Protein AF-A0A6H0KP92-F1 (afdb_monomer)

Structure (mmCIF, N/CA/C/O backbone):
data_AF-A0A6H0KP92-F1
#
_entry.id   AF-A0A6H0KP92-F1
#
loop_
_atom_site.group_PDB
_atom_site.id
_atom_site.type_symbol
_atom_site.label_atom_id
_atom_site.label_alt_id
_atom_site.label_comp_id
_atom_site.label_asym_id
_atom_site.label_entity_id
_atom_site.label_seq_id
_atom_site.pdbx_PDB_ins_code
_atom_site.Cartn_x
_atom_site.Cartn_y
_atom_site.Cartn_z
_atom_site.occupancy
_atom_site.B_iso_or_equiv
_atom_site.auth_seq_id
_atom_site.auth_comp_id
_atom_site.auth_asym_id
_atom_site.auth_atom_id
_atom_site.pdbx_PDB_model_num
ATOM 1 N N . MET A 1 1 ? 26.818 -24.128 -31.503 1.00 56.47 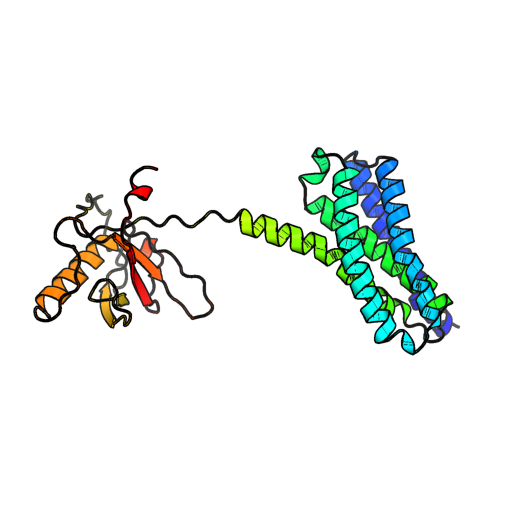1 MET A N 1
ATOM 2 C CA . MET A 1 1 ? 26.043 -23.035 -32.129 1.00 56.47 1 MET A CA 1
ATOM 3 C C . MET A 1 1 ? 24.783 -22.754 -31.320 1.00 56.47 1 MET A C 1
ATOM 5 O O . MET A 1 1 ? 24.569 -21.607 -30.950 1.00 56.47 1 MET A O 1
ATOM 9 N N . ASP A 1 2 ? 24.053 -23.797 -30.921 1.00 64.12 2 ASP A N 1
ATOM 10 C CA . ASP A 1 2 ? 22.816 -23.692 -30.130 1.00 64.12 2 ASP A CA 1
ATOM 11 C C . ASP A 1 2 ? 22.979 -22.969 -28.785 1.00 64.12 2 ASP A C 1
ATOM 13 O O . ASP A 1 2 ? 22.159 -22.128 -28.450 1.00 64.12 2 ASP A O 1
ATOM 17 N N . THR A 1 3 ? 24.069 -23.181 -28.038 1.00 68.94 3 THR A N 1
ATOM 18 C CA . THR A 1 3 ? 24.283 -22.515 -26.733 1.00 68.94 3 THR A CA 1
ATOM 19 C C . THR A 1 3 ? 24.462 -20.996 -26.849 1.00 68.94 3 THR A C 1
ATOM 21 O O . THR A 1 3 ? 23.967 -20.245 -26.012 1.00 68.94 3 THR A O 1
ATOM 24 N N . TYR A 1 4 ? 25.133 -20.532 -27.908 1.00 69.88 4 TYR A N 1
ATOM 25 C CA . TYR A 1 4 ? 25.322 -19.102 -28.180 1.00 69.88 4 TYR A CA 1
ATOM 26 C C . TYR A 1 4 ? 24.035 -18.458 -28.693 1.00 69.88 4 TYR A C 1
ATOM 28 O O . TYR A 1 4 ? 23.673 -17.368 -28.254 1.00 69.88 4 TYR A O 1
ATOM 36 N N . LEU A 1 5 ? 23.318 -19.157 -29.579 1.00 71.44 5 LEU A N 1
ATOM 37 C CA . LEU A 1 5 ? 22.022 -18.714 -30.083 1.00 71.44 5 LEU A CA 1
ATOM 38 C C . LEU A 1 5 ? 21.003 -18.609 -28.937 1.00 71.44 5 LEU A C 1
ATOM 40 O O . LEU A 1 5 ? 20.332 -17.590 -28.803 1.00 71.44 5 LEU A O 1
ATOM 44 N N . ASN A 1 6 ? 20.968 -19.606 -28.048 1.00 73.19 6 ASN A N 1
ATOM 45 C CA . ASN A 1 6 ? 20.122 -1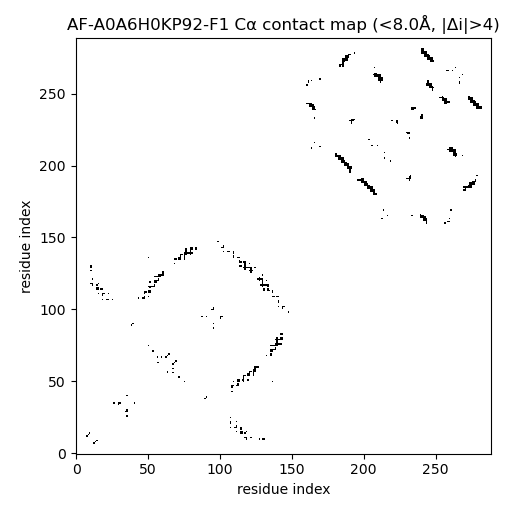9.621 -26.856 1.00 73.19 6 ASN A CA 1
ATOM 46 C C . ASN A 1 6 ? 20.462 -18.474 -25.895 1.00 73.19 6 ASN A C 1
ATOM 48 O O . ASN A 1 6 ? 19.552 -17.846 -25.363 1.00 73.19 6 ASN A O 1
ATOM 52 N N . GLY A 1 7 ? 21.747 -18.151 -25.709 1.00 71.56 7 GLY A N 1
ATOM 53 C CA . GLY A 1 7 ? 22.174 -17.007 -24.895 1.00 71.56 7 GLY A CA 1
ATOM 54 C C . GLY A 1 7 ? 21.730 -15.659 -25.472 1.00 71.56 7 GLY A C 1
ATOM 55 O O . GLY A 1 7 ? 21.260 -14.796 -24.733 1.00 71.56 7 GLY A O 1
ATOM 56 N N . ILE A 1 8 ? 21.812 -15.486 -26.795 1.00 74.31 8 ILE A N 1
ATOM 57 C CA . ILE A 1 8 ? 21.339 -14.271 -27.475 1.00 74.31 8 ILE A CA 1
ATOM 58 C C . ILE A 1 8 ? 19.812 -14.163 -27.388 1.00 74.31 8 ILE A C 1
ATOM 60 O O . ILE A 1 8 ? 19.285 -13.107 -27.034 1.00 74.31 8 ILE A O 1
ATOM 64 N N . ILE A 1 9 ? 19.096 -15.257 -27.658 1.00 74.25 9 ILE A N 1
ATOM 65 C CA . ILE A 1 9 ? 17.632 -15.301 -27.588 1.00 74.25 9 ILE A CA 1
ATOM 66 C C . ILE A 1 9 ? 17.154 -14.977 -26.168 1.00 74.25 9 ILE A C 1
ATOM 68 O O . ILE A 1 9 ? 16.279 -14.124 -25.999 1.00 74.25 9 ILE A O 1
ATOM 72 N N . ALA A 1 10 ? 17.759 -15.592 -25.149 1.00 69.38 10 ALA A N 1
ATOM 73 C CA . ALA A 1 10 ? 17.393 -15.378 -23.753 1.00 69.38 10 ALA A CA 1
ATOM 74 C C . ALA A 1 10 ? 17.676 -13.943 -23.279 1.00 69.38 10 ALA A C 1
ATOM 76 O O . ALA A 1 10 ? 16.817 -13.328 -22.649 1.00 69.38 10 ALA A O 1
ATOM 77 N N . ASN A 1 11 ? 18.846 -13.384 -23.610 1.00 68.56 11 ASN A N 1
ATOM 78 C CA . ASN A 1 11 ? 19.281 -12.095 -23.062 1.00 68.56 11 ASN A CA 1
ATOM 79 C C . ASN A 1 11 ? 18.769 -10.871 -23.829 1.00 68.56 11 ASN A C 1
ATOM 81 O O . ASN A 1 11 ? 18.717 -9.781 -23.253 1.00 68.56 11 ASN A O 1
ATOM 85 N N . TYR A 1 12 ? 18.416 -11.022 -25.109 1.00 77.50 12 TYR A N 1
ATOM 86 C CA . TYR A 1 12 ? 18.080 -9.886 -25.973 1.00 77.50 12 TYR A CA 1
ATOM 87 C C . TYR A 1 12 ? 16.705 -9.968 -26.627 1.00 77.50 12 TYR A C 1
ATOM 89 O O . TYR A 1 12 ? 16.144 -8.924 -26.941 1.00 77.50 12 TYR A O 1
ATOM 97 N N . LEU A 1 13 ? 16.148 -11.164 -26.843 1.00 75.75 13 LEU A N 1
ATOM 98 C CA . LEU A 1 13 ? 14.975 -11.331 -27.710 1.00 75.75 13 LEU A CA 1
ATOM 99 C C . LEU A 1 13 ? 13.705 -11.704 -26.940 1.00 75.75 13 LEU A C 1
ATOM 101 O O . LEU A 1 13 ? 12.621 -11.235 -27.282 1.00 75.75 13 LEU A O 1
ATOM 105 N N . LEU A 1 14 ? 13.839 -12.479 -25.861 1.00 76.69 14 LEU A N 1
ATOM 106 C CA . LEU A 1 14 ? 12.712 -12.964 -25.065 1.00 76.69 14 LEU A CA 1
ATOM 107 C C . LEU A 1 14 ? 11.893 -11.822 -24.440 1.00 76.69 14 LEU A C 1
ATOM 109 O O . LEU A 1 14 ? 10.676 -11.767 -24.602 1.00 76.69 14 LEU A O 1
ATOM 113 N N . MET A 1 15 ? 12.552 -10.889 -23.749 1.00 73.06 15 MET A N 1
ATOM 114 C CA . MET A 1 15 ? 11.861 -9.816 -23.020 1.00 73.06 15 MET A CA 1
ATOM 115 C C . MET A 1 15 ? 11.180 -8.795 -23.950 1.00 73.06 15 MET A C 1
ATOM 117 O O . MET A 1 15 ? 10.011 -8.486 -23.712 1.00 73.06 15 MET A O 1
ATOM 121 N N . PRO A 1 16 ? 11.815 -8.300 -25.035 1.00 75.25 16 PRO A N 1
ATOM 122 C CA . PRO A 1 16 ? 11.128 -7.446 -26.006 1.00 75.25 16 PRO A CA 1
ATOM 123 C C . PRO A 1 16 ? 9.958 -8.142 -26.697 1.00 75.25 16 PRO A C 1
ATOM 125 O O . PRO A 1 16 ? 8.926 -7.513 -26.912 1.00 75.25 16 PRO A O 1
ATOM 128 N N . LEU A 1 17 ? 10.076 -9.440 -27.000 1.00 77.69 17 LEU A N 1
ATOM 129 C CA . LEU A 1 17 ? 8.973 -10.213 -27.569 1.00 77.69 17 LEU A CA 1
ATOM 130 C C . LEU A 1 17 ? 7.778 -10.254 -26.606 1.00 77.69 17 LEU A C 1
ATOM 132 O O . LEU A 1 17 ? 6.656 -9.961 -27.012 1.00 77.69 17 LEU A O 1
ATOM 136 N N . ILE A 1 18 ? 8.020 -10.541 -25.321 1.00 76.44 18 ILE A N 1
ATOM 137 C CA . ILE A 1 18 ? 6.983 -10.513 -24.279 1.00 76.44 18 ILE A CA 1
ATOM 138 C C . ILE A 1 18 ? 6.357 -9.117 -24.176 1.00 76.44 18 ILE A C 1
ATOM 140 O O . ILE A 1 18 ? 5.134 -9.003 -24.122 1.00 76.44 18 ILE A O 1
ATOM 144 N N . ALA A 1 19 ? 7.160 -8.051 -24.200 1.00 74.75 19 ALA A N 1
ATOM 145 C CA . ALA A 1 19 ? 6.658 -6.680 -24.154 1.00 74.75 19 ALA A CA 1
ATOM 146 C C . ALA A 1 19 ? 5.780 -6.327 -25.364 1.00 74.75 19 ALA A C 1
ATOM 148 O O . ALA A 1 19 ? 4.738 -5.696 -25.193 1.00 74.75 19 ALA A O 1
ATOM 149 N N . VAL A 1 20 ? 6.149 -6.765 -26.573 1.00 77.56 20 VAL A N 1
ATOM 150 C CA . VAL A 1 20 ? 5.338 -6.572 -27.787 1.00 77.56 20 VAL A CA 1
ATOM 151 C C . VAL A 1 20 ? 4.023 -7.346 -27.696 1.00 77.56 20 VAL A C 1
ATOM 153 O O . VAL A 1 20 ? 2.972 -6.791 -28.012 1.00 77.56 20 VAL A O 1
ATOM 156 N N . VAL A 1 21 ? 4.049 -8.593 -27.214 1.00 77.62 21 VAL A N 1
ATOM 157 C CA . VAL A 1 21 ? 2.835 -9.403 -27.014 1.00 77.62 21 VAL A CA 1
ATOM 158 C C . VAL A 1 21 ? 1.917 -8.762 -25.969 1.00 77.62 21 VAL A C 1
ATOM 160 O O . VAL A 1 21 ? 0.731 -8.569 -26.231 1.00 77.62 21 VAL A O 1
ATOM 163 N N . MET A 1 22 ? 2.459 -8.357 -24.819 1.00 72.06 22 MET A N 1
ATOM 164 C CA . MET A 1 22 ? 1.710 -7.680 -23.754 1.00 72.06 22 MET A CA 1
ATOM 165 C C . MET A 1 22 ? 1.146 -6.331 -24.213 1.00 72.06 22 MET A C 1
ATOM 167 O O . MET A 1 22 ? -0.016 -6.025 -23.943 1.00 72.06 22 MET A O 1
ATOM 171 N N . GLY A 1 23 ? 1.930 -5.550 -24.959 1.00 70.81 23 GLY A N 1
ATOM 172 C CA . GLY A 1 23 ? 1.482 -4.306 -25.582 1.00 70.81 23 GLY A CA 1
ATOM 173 C C . GLY A 1 23 ? 0.362 -4.542 -26.596 1.00 70.81 23 GLY A C 1
ATOM 174 O O . GLY A 1 23 ? -0.639 -3.829 -26.582 1.00 70.81 23 GLY A O 1
ATOM 175 N N . GLY A 1 24 ? 0.471 -5.588 -27.419 1.00 72.19 24 GLY A N 1
ATOM 176 C CA . GLY A 1 24 ? -0.574 -6.006 -28.353 1.00 72.19 24 GLY A CA 1
ATOM 177 C C . GLY A 1 24 ? -1.883 -6.367 -27.647 1.00 72.19 24 GLY A C 1
ATOM 178 O O . GLY A 1 24 ? -2.942 -5.871 -28.030 1.00 72.19 24 GLY A O 1
ATOM 179 N N . ILE A 1 25 ? -1.817 -7.155 -26.569 1.00 72.56 25 ILE A N 1
ATOM 180 C CA . ILE A 1 25 ? -2.984 -7.503 -25.741 1.00 72.56 25 ILE A CA 1
ATOM 181 C C . ILE A 1 25 ? -3.606 -6.240 -25.129 1.00 72.56 25 ILE A C 1
ATOM 183 O O . ILE A 1 25 ? -4.821 -6.051 -25.208 1.00 72.56 25 ILE A O 1
ATOM 187 N N . ALA A 1 26 ? -2.789 -5.337 -24.581 1.00 67.75 26 ALA A N 1
ATOM 188 C CA . ALA A 1 26 ? -3.261 -4.078 -24.008 1.00 67.75 26 ALA A CA 1
ATOM 189 C C . ALA A 1 26 ? -3.956 -3.184 -25.052 1.00 67.75 26 ALA A C 1
ATOM 191 O O . ALA A 1 26 ? -5.004 -2.604 -24.763 1.00 67.75 26 ALA A O 1
ATOM 192 N N . ILE A 1 27 ? -3.434 -3.122 -26.283 1.00 69.06 27 ILE A N 1
ATOM 193 C CA . ILE A 1 27 ? -4.054 -2.400 -27.404 1.00 69.06 27 ILE A CA 1
ATOM 194 C C . ILE A 1 27 ? -5.394 -3.039 -27.787 1.00 69.06 27 ILE A C 1
ATOM 196 O O . ILE A 1 27 ? -6.370 -2.320 -27.988 1.00 69.06 27 ILE A O 1
ATOM 200 N N . VAL A 1 28 ? -5.487 -4.370 -27.858 1.00 71.81 28 VAL A N 1
ATOM 201 C CA . VAL A 1 28 ? -6.751 -5.063 -28.167 1.00 71.81 28 VAL A CA 1
ATOM 202 C C . VAL A 1 28 ? -7.815 -4.767 -27.106 1.00 71.81 28 VAL A C 1
ATOM 204 O O . VAL A 1 28 ? -8.945 -4.415 -27.451 1.00 71.81 28 VAL A O 1
ATOM 207 N N . VAL A 1 29 ? -7.450 -4.836 -25.823 1.00 66.56 29 VAL A N 1
ATOM 208 C C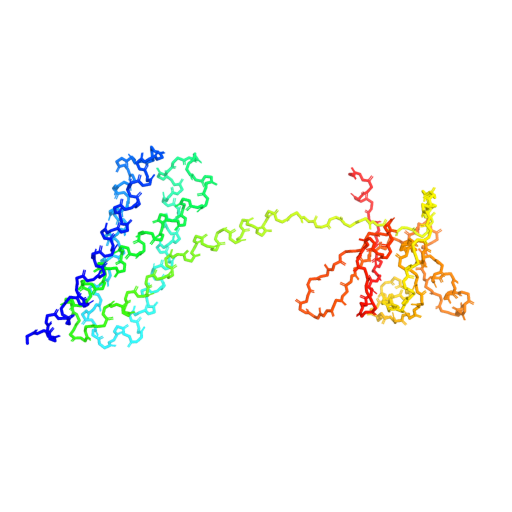A . VAL A 1 29 ? -8.346 -4.515 -24.700 1.00 66.56 29 VAL A CA 1
ATOM 209 C C . VAL A 1 29 ? -8.773 -3.044 -24.738 1.00 66.56 29 VAL A C 1
ATOM 211 O O . VAL A 1 29 ? -9.958 -2.738 -24.607 1.00 66.56 29 VAL A O 1
ATOM 214 N N . ALA A 1 30 ? -7.839 -2.127 -24.989 1.00 65.31 30 ALA A N 1
ATOM 215 C CA . ALA A 1 30 ? -8.136 -0.701 -25.073 1.00 65.31 30 ALA A CA 1
ATOM 216 C C . ALA A 1 30 ? -9.000 -0.344 -26.297 1.00 65.31 30 ALA A C 1
ATOM 218 O O . ALA A 1 30 ? -9.864 0.528 -26.200 1.00 65.31 30 ALA A O 1
ATOM 219 N N . LYS A 1 31 ? -8.823 -1.042 -27.430 1.00 66.62 31 LYS A N 1
ATOM 220 C CA . LYS A 1 31 ? -9.641 -0.874 -28.644 1.00 66.62 31 LYS A CA 1
ATOM 221 C C . LYS A 1 31 ? -11.068 -1.354 -28.422 1.00 66.62 31 LYS A C 1
ATOM 223 O O . LYS A 1 31 ? -12.003 -0.655 -28.799 1.00 66.62 31 LYS A O 1
ATOM 228 N N . LYS A 1 32 ? -11.230 -2.515 -27.778 1.00 65.19 32 LYS A N 1
ATOM 229 C CA . LYS A 1 32 ? -12.541 -3.084 -27.433 1.00 65.19 32 LYS A CA 1
ATOM 230 C C . LYS A 1 32 ? -13.362 -2.138 -26.553 1.00 65.19 32 LYS A C 1
ATOM 232 O O . LYS A 1 32 ? -14.574 -2.071 -26.705 1.00 65.19 32 LYS A O 1
ATOM 237 N N . ASN A 1 33 ? -12.692 -1.380 -25.690 1.00 63.50 33 ASN A N 1
ATOM 238 C CA . ASN A 1 33 ? -13.336 -0.451 -24.769 1.00 63.50 33 ASN A CA 1
ATOM 239 C C . ASN A 1 33 ? -13.367 1.009 -25.275 1.00 63.50 33 ASN A C 1
ATOM 241 O O . ASN A 1 33 ? -13.666 1.911 -24.502 1.00 63.50 33 ASN A O 1
ATOM 245 N N . HIS A 1 34 ? -13.044 1.261 -26.552 1.00 61.88 34 HIS A N 1
ATOM 246 C CA . HIS A 1 34 ? -13.039 2.598 -27.171 1.00 61.88 34 HIS A CA 1
ATOM 247 C C . HIS A 1 34 ? -12.101 3.638 -26.506 1.00 61.88 34 HIS A C 1
ATOM 249 O O . HIS A 1 34 ? -12.225 4.836 -26.751 1.00 61.88 34 HIS A O 1
ATOM 255 N N . PHE A 1 35 ? -11.123 3.188 -25.708 1.00 60.47 35 PHE A N 1
ATOM 256 C CA . PHE A 1 35 ? -10.214 4.038 -24.921 1.00 60.47 35 PHE A CA 1
ATOM 257 C C . PHE A 1 35 ? -8.938 4.471 -25.673 1.00 60.47 35 PHE A C 1
ATOM 259 O O . PHE A 1 35 ? -8.118 5.217 -25.138 1.00 60.47 35 PHE A O 1
ATOM 266 N N . LEU A 1 36 ? -8.730 4.014 -26.914 1.00 64.88 36 LEU A N 1
ATOM 267 C CA . LEU A 1 36 ? -7.532 4.329 -27.704 1.00 64.88 36 LEU A CA 1
ATOM 268 C C . LEU A 1 36 ? -7.613 5.706 -28.372 1.00 64.88 36 LEU A C 1
ATOM 270 O O . LEU A 1 36 ? -7.933 5.838 -29.552 1.00 64.88 36 LEU A O 1
ATOM 274 N N . THR A 1 37 ? -7.229 6.734 -27.624 1.00 73.62 37 THR A N 1
ATOM 275 C CA . THR A 1 37 ? -7.016 8.085 -28.159 1.00 73.62 37 THR A CA 1
ATOM 276 C C . THR A 1 37 ? -5.550 8.278 -28.557 1.00 73.62 37 THR A C 1
ATOM 278 O O . THR A 1 37 ? -4.646 7.765 -27.897 1.00 73.62 37 THR A O 1
ATOM 281 N N . LYS A 1 38 ? -5.273 9.089 -29.593 1.00 79.88 38 LYS A N 1
ATOM 282 C CA . LYS A 1 38 ? -3.896 9.461 -30.004 1.00 79.88 38 LYS A CA 1
ATOM 283 C C . LYS A 1 38 ? -3.039 9.951 -28.826 1.00 79.88 38 LYS A C 1
ATOM 285 O O . LYS A 1 38 ? -1.865 9.608 -28.733 1.00 79.88 38 LYS A O 1
ATOM 290 N N . LYS A 1 39 ? -3.654 10.696 -27.898 1.00 82.19 39 LYS A N 1
ATOM 291 C CA . LYS A 1 39 ? -3.038 11.175 -26.650 1.00 82.19 39 LYS A CA 1
ATOM 292 C C . LYS A 1 39 ? -2.508 10.032 -25.777 1.00 82.19 39 LYS A C 1
ATOM 294 O O . LYS A 1 39 ? -1.405 10.138 -25.263 1.00 82.19 39 LYS A O 1
ATOM 299 N N . MET A 1 40 ? -3.257 8.936 -25.653 1.00 81.12 40 MET A N 1
ATOM 300 C CA . MET A 1 40 ? -2.885 7.785 -24.826 1.00 81.12 40 MET A CA 1
ATOM 301 C C . MET A 1 40 ? -1.704 7.016 -25.416 1.00 81.12 40 MET A C 1
ATOM 303 O O . MET A 1 40 ? -0.806 6.622 -24.681 1.00 81.12 40 MET A O 1
ATOM 307 N N . ILE A 1 41 ? -1.682 6.839 -26.741 1.00 82.38 41 ILE A N 1
ATOM 308 C CA . ILE A 1 41 ? -0.557 6.200 -27.439 1.00 82.38 41 ILE A CA 1
ATOM 309 C C . ILE A 1 41 ? 0.706 7.051 -27.281 1.00 82.38 41 ILE A C 1
ATOM 311 O O . ILE A 1 41 ? 1.759 6.524 -26.930 1.00 82.38 41 ILE A O 1
ATOM 315 N N . LEU A 1 42 ? 0.595 8.367 -27.497 1.00 86.75 42 LEU A N 1
ATOM 316 C CA . LEU A 1 42 ? 1.719 9.289 -27.337 1.00 86.75 42 LEU A CA 1
ATOM 317 C C . LEU A 1 42 ? 2.236 9.292 -25.893 1.00 86.75 42 LEU A C 1
ATOM 319 O O . LEU A 1 42 ? 3.439 9.180 -25.685 1.00 86.75 42 LEU A O 1
ATOM 323 N N . TYR A 1 43 ? 1.330 9.347 -24.913 1.00 90.31 43 TYR A N 1
ATOM 324 C CA . TYR A 1 43 ? 1.659 9.261 -23.493 1.00 90.31 43 TYR A CA 1
ATOM 325 C C . TYR A 1 43 ? 2.370 7.946 -23.155 1.00 90.31 43 TYR A C 1
ATOM 327 O O . TYR A 1 43 ? 3.432 7.966 -22.531 1.00 90.31 43 TYR A O 1
ATOM 335 N N . PHE A 1 44 ? 1.845 6.813 -23.637 1.00 89.12 44 PHE A N 1
ATOM 336 C CA . PHE A 1 44 ? 2.448 5.499 -23.430 1.00 89.12 44 PHE A CA 1
ATOM 337 C C . PHE A 1 44 ? 3.878 5.433 -23.974 1.00 89.12 44 PHE A C 1
ATOM 339 O O . PHE A 1 44 ? 4.799 5.017 -23.271 1.00 89.12 44 PHE A O 1
ATOM 346 N N . LEU A 1 45 ? 4.065 5.883 -25.218 1.00 88.00 45 LEU A N 1
ATOM 347 C CA . LEU A 1 45 ? 5.362 5.880 -25.880 1.00 88.00 45 LEU A CA 1
ATOM 348 C C . LEU A 1 45 ? 6.349 6.810 -25.165 1.00 88.00 45 LEU A C 1
ATOM 350 O O . LEU A 1 45 ? 7.474 6.399 -24.891 1.00 88.00 45 LEU A O 1
ATOM 354 N N . SER A 1 46 ? 5.922 8.025 -24.801 1.00 91.12 46 SER A N 1
ATOM 355 C CA . SER A 1 46 ? 6.763 8.961 -24.046 1.00 91.12 46 SER A CA 1
ATOM 356 C C . SER A 1 46 ? 7.160 8.409 -22.677 1.00 91.12 46 SER A C 1
ATOM 358 O O . SER A 1 46 ? 8.318 8.535 -22.287 1.00 91.12 46 SER A O 1
ATOM 360 N N . GLY A 1 47 ? 6.238 7.730 -21.985 1.00 92.25 47 GLY A N 1
ATOM 361 C CA . GLY A 1 47 ? 6.511 7.077 -20.709 1.00 92.25 47 GLY A CA 1
ATOM 362 C C . GLY A 1 47 ? 7.550 5.969 -20.858 1.00 92.25 47 GLY A C 1
ATOM 363 O O . GLY A 1 47 ? 8.537 5.956 -20.129 1.00 92.25 47 GLY A O 1
ATOM 364 N N . CYS A 1 48 ? 7.404 5.102 -21.866 1.00 91.62 48 CYS A N 1
ATOM 365 C CA . CYS A 1 48 ? 8.395 4.063 -22.156 1.00 91.62 48 CYS A CA 1
ATOM 366 C C . CYS A 1 48 ? 9.778 4.653 -22.460 1.00 91.62 48 CYS A C 1
ATOM 368 O O . CYS A 1 48 ? 10.774 4.145 -21.957 1.00 91.62 48 CYS A O 1
ATOM 370 N N . VAL A 1 49 ? 9.855 5.743 -23.232 1.00 93.12 49 VAL A N 1
ATOM 371 C CA . VAL A 1 49 ? 11.131 6.424 -23.506 1.00 93.12 49 VAL A CA 1
ATOM 372 C C . VAL A 1 49 ? 11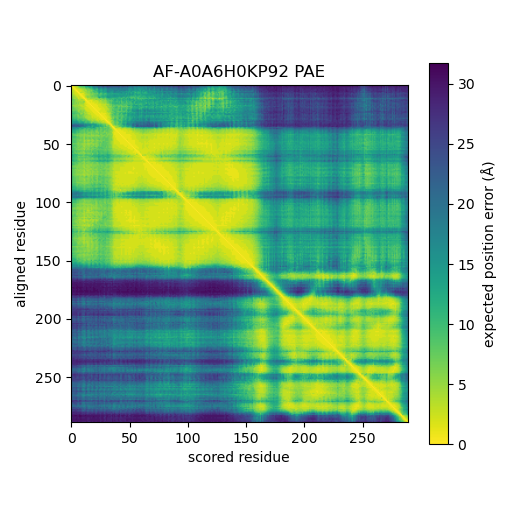.768 6.918 -22.206 1.00 93.12 49 VAL A C 1
ATOM 374 O O . VAL A 1 49 ? 12.926 6.600 -21.949 1.00 93.12 49 VAL A O 1
ATOM 377 N N . ILE A 1 50 ? 11.016 7.618 -21.350 1.00 95.44 50 ILE A N 1
ATOM 378 C CA . ILE A 1 50 ? 11.512 8.104 -20.050 1.00 95.44 50 ILE A CA 1
ATOM 379 C C . ILE A 1 50 ? 11.995 6.944 -19.172 1.00 95.44 50 ILE A C 1
ATOM 381 O O . ILE A 1 50 ? 13.027 7.068 -18.515 1.00 95.44 50 ILE A O 1
ATOM 385 N N . LEU A 1 51 ? 11.285 5.812 -19.179 1.00 95.62 51 LEU A N 1
ATOM 386 C CA . LEU A 1 51 ? 11.671 4.638 -18.401 1.00 95.62 51 LEU A CA 1
ATOM 387 C C . LEU A 1 51 ? 12.950 3.971 -18.916 1.00 95.62 51 LEU A C 1
ATOM 389 O O . LEU A 1 51 ? 13.719 3.443 -18.115 1.00 95.62 51 LEU A O 1
ATOM 393 N N . VAL A 1 52 ? 13.189 3.997 -20.227 1.00 95.50 52 VAL A N 1
ATOM 394 C CA . VAL A 1 52 ? 14.335 3.332 -20.860 1.00 95.50 52 VAL A CA 1
ATOM 395 C C . VAL A 1 52 ? 15.588 4.199 -20.835 1.00 95.50 52 VAL A C 1
ATOM 397 O O . VAL A 1 52 ? 16.664 3.655 -20.635 1.00 95.50 52 VAL A O 1
ATOM 400 N N . LEU A 1 53 ? 15.482 5.525 -20.981 1.00 94.94 53 LEU A N 1
ATOM 401 C CA . LEU A 1 53 ? 16.636 6.439 -21.059 1.00 94.94 53 LEU A CA 1
ATOM 402 C C . LEU A 1 53 ? 17.729 6.200 -19.992 1.00 94.94 53 LEU A C 1
ATOM 404 O O . LEU A 1 53 ? 18.911 6.198 -20.350 1.00 94.94 53 LEU A O 1
ATOM 408 N N . PRO A 1 54 ? 17.400 5.945 -18.709 1.00 95.19 54 PRO A N 1
ATOM 409 C CA . PRO A 1 54 ? 18.409 5.696 -17.687 1.00 95.19 54 PRO A CA 1
ATOM 410 C C . PRO A 1 54 ? 19.196 4.387 -17.863 1.00 95.19 54 PRO A C 1
ATOM 412 O O . PRO A 1 54 ? 20.180 4.187 -17.153 1.00 95.19 54 PRO A O 1
ATOM 415 N N . SER A 1 55 ? 18.845 3.509 -18.812 1.00 94.00 55 SER A N 1
ATOM 416 C CA . SER A 1 55 ? 19.583 2.269 -19.108 1.00 94.00 55 SER A CA 1
ATOM 417 C C . SER A 1 55 ? 21.024 2.515 -19.558 1.00 94.00 55 SER A C 1
ATOM 419 O O . SER A 1 55 ? 21.868 1.631 -19.419 1.00 94.00 55 SER A O 1
ATOM 421 N N . ILE A 1 56 ? 21.337 3.722 -20.045 1.00 93.75 56 ILE A N 1
ATOM 422 C CA . ILE A 1 56 ? 22.709 4.137 -20.374 1.00 93.75 56 ILE A CA 1
ATOM 423 C C . ILE A 1 56 ? 23.643 4.099 -19.153 1.00 93.75 56 ILE A C 1
ATOM 425 O O . ILE A 1 56 ? 24.857 3.976 -19.296 1.00 93.75 56 ILE A O 1
ATOM 429 N N . SER A 1 57 ? 23.088 4.105 -17.936 1.00 91.75 57 SER A N 1
ATOM 430 C CA . SER A 1 57 ? 23.830 3.850 -16.695 1.00 91.75 57 SER A CA 1
ATOM 431 C C . SER A 1 57 ? 24.520 2.476 -16.657 1.00 91.75 57 SER A C 1
ATOM 433 O O . SER A 1 57 ? 25.404 2.262 -15.828 1.00 91.75 57 SER A O 1
ATOM 435 N N . GLY A 1 58 ? 24.215 1.567 -17.591 1.00 88.75 58 GLY A N 1
ATOM 436 C CA . GLY A 1 58 ? 24.996 0.349 -17.818 1.00 88.75 58 GLY A CA 1
ATOM 437 C C . GLY A 1 58 ? 26.478 0.599 -18.117 1.00 88.75 58 GLY A C 1
ATOM 438 O O . GLY A 1 58 ? 27.300 -0.277 -17.851 1.00 88.75 58 GLY A O 1
ATOM 439 N N . LEU A 1 59 ? 26.845 1.808 -18.559 1.00 91.31 59 LEU A N 1
ATOM 440 C CA . LEU A 1 59 ? 28.240 2.236 -18.721 1.00 91.31 59 LEU A CA 1
ATOM 441 C C . LEU A 1 59 ? 29.039 2.234 -17.406 1.00 91.31 59 LEU A C 1
ATOM 443 O O . LEU A 1 59 ? 30.263 2.136 -17.441 1.00 91.31 59 LEU A O 1
ATOM 447 N N . PHE A 1 60 ? 28.377 2.299 -16.246 1.00 88.06 60 PHE A N 1
ATOM 448 C CA . PHE A 1 60 ? 29.044 2.246 -14.940 1.00 88.06 60 PHE A CA 1
ATOM 449 C C . PHE A 1 60 ? 29.510 0.836 -14.540 1.00 88.06 60 PHE A C 1
ATOM 451 O O . PHE A 1 60 ? 30.199 0.701 -13.529 1.00 88.06 60 PHE A O 1
ATOM 458 N N . VAL A 1 61 ? 29.167 -0.200 -15.320 1.00 87.31 61 VAL A N 1
ATOM 459 C CA . VAL A 1 61 ? 29.568 -1.612 -15.166 1.00 87.31 61 VAL A CA 1
ATOM 460 C C . VAL A 1 61 ? 29.416 -2.133 -13.729 1.00 87.31 61 VAL A C 1
ATOM 462 O O . VAL A 1 61 ? 28.335 -2.608 -13.376 1.00 87.31 61 VAL A O 1
ATOM 465 N N . TYR A 1 62 ? 30.472 -2.038 -12.910 1.00 88.06 62 TYR A N 1
ATOM 466 C CA . TYR A 1 62 ? 30.508 -2.485 -11.515 1.00 88.06 62 TYR A CA 1
ATOM 467 C C . TYR A 1 62 ? 29.826 -1.501 -10.559 1.00 88.06 62 TYR A C 1
ATOM 469 O O . TYR A 1 62 ? 29.105 -1.923 -9.668 1.00 88.06 62 TYR A O 1
ATOM 477 N N . ASN A 1 63 ? 29.976 -0.190 -10.771 1.00 89.75 63 ASN A N 1
ATOM 478 C CA . ASN A 1 63 ? 29.397 0.830 -9.885 1.00 89.75 63 ASN A CA 1
ATOM 479 C C . ASN A 1 63 ? 27.876 0.959 -10.037 1.00 89.75 63 ASN A C 1
ATOM 481 O O . ASN A 1 63 ? 27.217 1.588 -9.206 1.00 89.75 63 ASN A O 1
ATOM 485 N N . PHE A 1 64 ? 27.305 0.357 -11.084 1.00 92.00 64 PHE A N 1
ATOM 486 C CA . PHE A 1 64 ? 25.860 0.290 -11.229 1.00 92.00 64 PHE A CA 1
ATOM 487 C C . PHE A 1 64 ? 25.221 -0.477 -10.064 1.00 92.00 64 PHE A C 1
ATOM 489 O O . PHE A 1 64 ? 24.213 -0.025 -9.534 1.00 92.00 64 PHE A O 1
ATOM 496 N N . MET A 1 65 ? 25.818 -1.578 -9.602 1.00 90.81 65 MET A N 1
ATOM 497 C CA . MET A 1 65 ? 25.307 -2.335 -8.460 1.00 90.81 65 MET A CA 1
ATOM 498 C C . MET A 1 65 ? 26.311 -2.254 -7.298 1.00 90.81 65 MET A C 1
ATOM 500 O O . MET A 1 65 ? 27.407 -2.791 -7.424 1.00 90.81 65 MET A O 1
ATOM 504 N N . PRO A 1 66 ? 25.981 -1.597 -6.168 1.00 92.44 66 PRO A N 1
ATOM 505 C CA . PRO A 1 66 ? 24.631 -1.212 -5.735 1.00 92.44 66 PRO A CA 1
ATOM 506 C C . PRO A 1 66 ? 24.210 0.237 -6.052 1.00 92.44 66 PRO A C 1
ATOM 508 O O . PRO A 1 66 ? 23.016 0.530 -6.031 1.00 92.44 66 PRO A O 1
ATOM 511 N N . TYR A 1 67 ? 25.147 1.156 -6.307 1.00 93.88 67 TYR A N 1
ATOM 512 C CA . TYR A 1 67 ? 24.863 2.598 -6.236 1.00 93.88 67 TYR A CA 1
ATOM 513 C C . TYR A 1 67 ? 23.908 3.097 -7.326 1.00 93.88 67 TYR A C 1
ATOM 515 O O . TYR A 1 67 ? 22.908 3.746 -7.017 1.00 93.88 67 TYR A O 1
ATOM 523 N N . GLY A 1 68 ? 24.188 2.777 -8.594 1.00 94.50 68 GLY A N 1
ATOM 524 C CA . GLY A 1 68 ? 23.321 3.152 -9.716 1.00 94.50 68 GLY A CA 1
ATOM 525 C C . GLY A 1 68 ? 21.918 2.554 -9.595 1.00 94.50 68 GLY A C 1
ATOM 526 O O . GLY A 1 68 ? 20.931 3.241 -9.836 1.00 94.50 68 GLY A O 1
ATOM 527 N N . TYR A 1 69 ? 21.824 1.308 -9.138 1.00 95.56 69 TYR A N 1
ATOM 528 C CA . TYR A 1 69 ? 20.572 0.593 -8.932 1.00 95.56 69 TYR A CA 1
ATOM 529 C C . TYR A 1 69 ? 19.686 1.289 -7.887 1.00 95.56 69 TYR A C 1
ATOM 531 O O . TYR A 1 69 ? 18.524 1.574 -8.171 1.00 95.56 69 TYR A O 1
ATOM 539 N N . ILE A 1 70 ? 20.231 1.630 -6.712 1.00 96.19 70 ILE A N 1
ATOM 540 C CA . ILE A 1 70 ? 19.482 2.329 -5.650 1.00 96.19 70 ILE A CA 1
ATOM 541 C C . ILE A 1 70 ? 19.075 3.740 -6.101 1.00 96.19 70 ILE A C 1
ATOM 543 O O . ILE A 1 70 ? 17.943 4.167 -5.867 1.00 96.19 70 ILE A O 1
ATOM 547 N N . LEU A 1 71 ? 19.969 4.460 -6.787 1.00 96.62 71 LEU A N 1
ATOM 548 C CA . LEU A 1 71 ? 19.665 5.790 -7.317 1.00 96.62 71 LEU A CA 1
ATOM 549 C C . LEU A 1 71 ? 18.513 5.740 -8.331 1.00 96.62 71 LEU A C 1
ATOM 551 O O . LEU A 1 71 ? 17.599 6.564 -8.273 1.00 96.62 71 LEU A O 1
ATOM 555 N N . LEU A 1 72 ? 18.526 4.752 -9.230 1.00 96.81 72 LEU A N 1
ATOM 556 C CA . LEU A 1 72 ? 17.446 4.550 -10.188 1.00 96.81 72 LEU A CA 1
ATOM 557 C C . LEU A 1 72 ? 16.142 4.139 -9.510 1.00 96.81 72 LEU A C 1
ATOM 559 O O . LEU A 1 72 ? 15.093 4.631 -9.907 1.00 96.81 72 LEU A O 1
ATOM 563 N N . GLN A 1 73 ? 16.178 3.318 -8.460 1.00 97.62 73 GLN A N 1
ATOM 564 C CA . GLN A 1 73 ? 14.973 3.004 -7.690 1.00 97.62 73 GLN A CA 1
ATOM 565 C C . GLN A 1 73 ? 14.305 4.264 -7.120 1.00 97.62 73 GLN A C 1
ATOM 567 O O . GLN A 1 73 ? 13.086 4.412 -7.229 1.00 97.62 73 GLN A O 1
ATOM 572 N N . LEU A 1 74 ? 15.088 5.198 -6.569 1.00 97.38 74 LEU A N 1
ATOM 573 C CA . LEU A 1 74 ? 14.572 6.484 -6.090 1.00 97.38 74 LEU A CA 1
ATOM 574 C C . LEU A 1 74 ? 14.005 7.326 -7.244 1.00 97.38 74 LEU A C 1
ATOM 576 O O . LEU A 1 74 ? 12.911 7.882 -7.134 1.00 97.38 74 LEU A O 1
ATOM 580 N N . PHE A 1 75 ? 14.718 7.388 -8.370 1.00 97.31 75 PHE A N 1
ATOM 581 C CA . PHE A 1 75 ? 14.254 8.078 -9.573 1.00 97.31 75 PHE A CA 1
ATOM 582 C C . PHE A 1 75 ? 12.922 7.508 -10.090 1.00 97.31 75 PHE A C 1
ATOM 584 O O . PHE A 1 75 ? 12.000 8.268 -10.395 1.00 97.31 75 PHE A O 1
ATOM 591 N N . TYR A 1 76 ? 12.779 6.182 -10.145 1.00 98.06 76 TYR A N 1
ATOM 592 C CA . TYR A 1 76 ? 11.559 5.515 -10.599 1.00 98.06 76 TYR A CA 1
ATOM 593 C C . TYR A 1 76 ? 10.396 5.675 -9.621 1.00 98.06 76 TYR A C 1
ATOM 595 O O . TYR A 1 76 ? 9.256 5.826 -10.050 1.00 98.06 76 TYR A O 1
ATOM 603 N N . PHE A 1 77 ? 10.667 5.747 -8.318 1.00 97.69 77 PHE A N 1
ATOM 604 C CA . PHE A 1 77 ? 9.655 6.110 -7.328 1.00 97.69 77 PHE A CA 1
ATOM 605 C C . PHE A 1 77 ? 9.113 7.534 -7.556 1.00 97.69 77 PHE A C 1
ATOM 607 O O . PHE A 1 77 ? 7.899 7.733 -7.626 1.00 97.69 77 PHE A O 1
ATOM 614 N N . ILE A 1 78 ? 10.001 8.521 -7.735 1.00 97.19 78 ILE A N 1
ATOM 615 C CA . ILE A 1 78 ? 9.614 9.924 -7.975 1.00 97.19 78 ILE A CA 1
ATOM 616 C C . ILE A 1 78 ? 8.858 10.056 -9.300 1.00 97.19 78 ILE A C 1
ATOM 618 O O . ILE A 1 78 ? 7.784 10.658 -9.351 1.00 97.19 78 ILE A O 1
ATOM 622 N N . THR A 1 79 ? 9.386 9.470 -10.375 1.00 96.44 79 THR A N 1
ATOM 623 C CA . THR A 1 79 ? 8.736 9.509 -11.692 1.00 96.44 79 THR A CA 1
ATOM 624 C C . THR A 1 79 ? 7.418 8.745 -11.711 1.00 96.44 79 THR A C 1
ATOM 626 O O . THR A 1 79 ? 6.507 9.186 -12.400 1.00 96.44 79 THR A O 1
ATOM 629 N N . GLY A 1 80 ? 7.251 7.686 -10.914 1.00 96.75 80 GLY A N 1
ATOM 630 C CA . GLY A 1 80 ? 5.957 7.030 -10.709 1.00 96.75 80 GLY A CA 1
ATOM 631 C C . GLY A 1 80 ? 4.922 7.971 -10.089 1.00 96.75 80 GLY A C 1
ATOM 632 O O . GLY A 1 80 ? 3.777 8.020 -10.538 1.00 96.75 80 GLY A O 1
ATOM 633 N N . GLY A 1 81 ? 5.329 8.790 -9.113 1.00 95.44 81 GLY A N 1
ATOM 634 C CA . GLY A 1 81 ? 4.475 9.826 -8.528 1.00 95.44 81 GLY A CA 1
ATOM 635 C C . GLY A 1 81 ? 4.091 10.905 -9.543 1.00 95.44 81 GLY A C 1
ATOM 636 O O . GLY A 1 81 ? 2.913 11.225 -9.693 1.00 95.44 81 GLY A O 1
ATOM 637 N N . LEU A 1 82 ? 5.067 11.417 -10.300 1.00 95.56 82 LEU A N 1
ATOM 638 C CA . LEU A 1 82 ? 4.823 12.386 -11.377 1.00 95.56 82 LEU A CA 1
ATOM 639 C C . LEU A 1 82 ? 3.928 11.807 -12.479 1.00 95.56 82 LEU A C 1
ATOM 641 O O . LEU A 1 82 ? 3.047 12.499 -12.984 1.00 95.56 82 LEU A O 1
ATOM 645 N N . ASN A 1 83 ? 4.117 10.533 -12.823 1.00 94.75 83 ASN A N 1
ATOM 646 C CA . ASN A 1 83 ? 3.321 9.837 -13.822 1.00 94.75 83 ASN A CA 1
ATOM 647 C C . ASN A 1 83 ? 1.838 9.850 -13.449 1.00 94.75 83 ASN A C 1
ATOM 649 O O . ASN A 1 83 ? 1.019 10.145 -14.312 1.00 94.75 83 ASN A O 1
ATOM 653 N N . LEU A 1 84 ? 1.496 9.624 -12.175 1.00 93.12 84 LEU A N 1
ATOM 654 C CA . LEU A 1 84 ? 0.114 9.717 -11.693 1.00 93.12 84 LEU A CA 1
ATOM 655 C C . LEU A 1 84 ? -0.470 11.124 -11.832 1.00 93.12 84 LEU A C 1
ATOM 657 O O . LEU A 1 84 ? -1.612 11.260 -12.259 1.00 93.12 84 LEU A O 1
ATOM 661 N N . LEU A 1 85 ? 0.307 12.167 -11.525 1.00 92.31 85 LEU A N 1
ATOM 662 C CA . LEU A 1 85 ? -0.148 13.553 -11.682 1.00 92.31 85 LEU A CA 1
ATOM 663 C C . LEU A 1 85 ? -0.421 13.888 -13.153 1.00 92.31 85 LEU A C 1
ATOM 665 O O . LEU A 1 85 ? -1.447 14.478 -13.484 1.00 92.31 85 LEU A O 1
ATOM 669 N N . ILE A 1 86 ? 0.471 13.472 -14.057 1.00 91.19 86 ILE A N 1
ATOM 670 C CA . ILE A 1 86 ? 0.273 13.671 -15.496 1.00 91.19 86 ILE A CA 1
ATOM 671 C C . ILE A 1 86 ? -0.918 12.831 -15.978 1.00 91.19 86 ILE A C 1
ATOM 673 O O . ILE A 1 86 ? -1.751 13.328 -16.729 1.00 91.19 86 ILE A O 1
ATOM 677 N N . MET A 1 87 ? -1.060 11.593 -15.504 1.00 89.00 87 MET A N 1
ATOM 678 C CA . MET A 1 87 ? -2.194 10.726 -15.824 1.00 89.00 87 MET A CA 1
ATOM 679 C C . MET A 1 87 ? -3.527 11.392 -15.448 1.00 89.00 87 MET A C 1
ATOM 681 O O . MET A 1 87 ? -4.450 11.446 -16.263 1.00 89.00 87 MET A O 1
ATOM 685 N N . ASP A 1 88 ? -3.603 11.981 -14.254 1.00 87.50 88 ASP A N 1
ATOM 686 C CA . ASP A 1 88 ? -4.793 12.683 -13.772 1.00 87.50 88 ASP A CA 1
ATOM 687 C C . ASP A 1 88 ? -5.123 13.946 -14.597 1.00 87.50 88 ASP A C 1
ATOM 689 O O . ASP A 1 88 ? -6.270 14.392 -14.580 1.00 87.50 88 ASP A O 1
ATOM 693 N N . THR A 1 89 ? -4.172 14.510 -15.351 1.00 86.38 89 THR A N 1
ATOM 694 C CA . THR A 1 89 ? -4.410 15.670 -16.239 1.00 86.38 89 THR A CA 1
ATOM 695 C C . THR A 1 89 ? -4.690 15.283 -17.693 1.00 86.38 89 THR A C 1
ATOM 697 O O . THR A 1 89 ? -5.457 15.963 -18.372 1.00 86.38 89 THR A O 1
ATOM 700 N N . VAL A 1 90 ? -4.088 14.197 -18.186 1.00 84.94 90 VAL A N 1
ATOM 701 C CA . VAL A 1 90 ? -4.167 13.780 -19.596 1.00 84.94 90 VAL A CA 1
ATOM 702 C C . VAL A 1 90 ? -5.429 12.971 -19.894 1.00 84.94 90 VAL A C 1
ATOM 704 O O . VAL A 1 90 ? -5.984 13.095 -20.991 1.00 84.94 90 VAL A O 1
ATOM 707 N N . PHE A 1 91 ? -5.868 12.131 -18.955 1.00 83.38 91 PHE A N 1
ATOM 708 C CA . PHE A 1 91 ? -7.025 11.256 -19.148 1.00 83.38 91 PHE A CA 1
ATOM 709 C C . PHE A 1 91 ? -8.333 11.908 -18.693 1.00 83.38 91 PHE A C 1
ATOM 711 O O . PHE A 1 91 ? -8.348 12.797 -17.8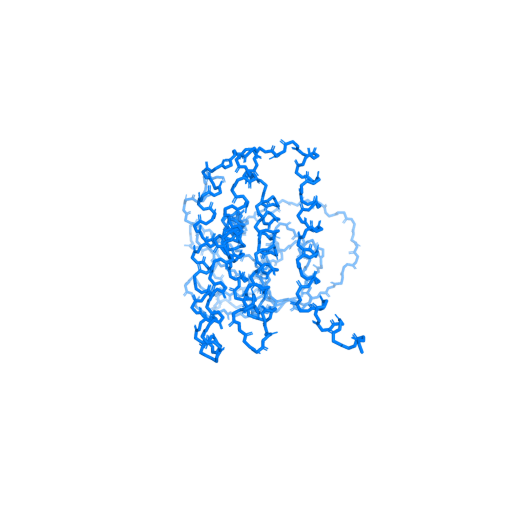46 1.00 83.38 91 PHE A O 1
ATOM 718 N N . GLU A 1 92 ? -9.449 11.456 -19.263 1.00 79.06 92 GLU A N 1
ATOM 719 C CA . GLU A 1 92 ? -10.792 11.904 -18.886 1.00 79.06 92 GLU A CA 1
ATOM 720 C C . GLU A 1 92 ? -11.260 11.252 -17.578 1.00 79.06 92 GLU A C 1
ATOM 722 O O . GLU A 1 92 ? -10.888 10.119 -17.258 1.00 79.06 92 GLU A O 1
ATOM 727 N N . ASP A 1 93 ? -12.129 11.941 -16.834 1.00 74.44 93 ASP A N 1
ATOM 728 C CA . ASP A 1 93 ? -12.642 11.466 -15.540 1.00 74.44 93 ASP A CA 1
ATOM 729 C C . ASP A 1 93 ? -13.420 10.144 -15.639 1.00 74.44 93 ASP A C 1
ATOM 731 O O . ASP A 1 93 ? -13.456 9.369 -14.682 1.00 74.44 93 ASP A O 1
ATOM 735 N N . SER A 1 94 ? -13.997 9.849 -16.810 1.00 65.62 94 SER A N 1
ATOM 736 C CA . SER A 1 94 ? -14.674 8.583 -17.122 1.00 65.62 94 SER A CA 1
ATOM 737 C C . SER A 1 94 ? -13.749 7.369 -16.965 1.00 65.62 94 SER A C 1
ATOM 739 O O . SER A 1 94 ? -14.173 6.326 -16.471 1.00 65.62 94 SER A O 1
ATOM 741 N N . VAL A 1 95 ? -12.471 7.524 -17.314 1.00 68.19 95 VAL A N 1
ATOM 742 C CA . VAL A 1 95 ? -11.448 6.474 -17.239 1.00 68.19 95 VAL A CA 1
ATOM 743 C C . VAL A 1 95 ? -10.780 6.451 -15.858 1.00 68.19 95 VAL A C 1
ATOM 745 O O . VAL A 1 95 ? -10.495 5.376 -15.327 1.00 68.19 95 VAL A O 1
ATOM 748 N N . LYS A 1 96 ? -10.602 7.620 -15.222 1.00 67.25 96 LYS A N 1
ATOM 749 C CA . LYS A 1 96 ? -9.976 7.761 -13.887 1.00 67.25 96 LYS A CA 1
ATOM 750 C C . LYS A 1 96 ? -10.716 7.028 -12.772 1.00 67.25 96 LYS A C 1
ATOM 752 O O . LYS A 1 96 ? -10.093 6.611 -11.797 1.00 67.25 96 LYS A O 1
ATOM 757 N N . LYS A 1 97 ? -12.040 6.870 -12.892 1.00 72.06 97 LYS A N 1
ATOM 758 C CA . LYS A 1 97 ? -12.865 6.193 -11.874 1.00 72.06 97 LYS A CA 1
ATOM 759 C C . LYS A 1 97 ? -12.436 4.747 -11.622 1.00 72.06 97 LYS A C 1
ATOM 761 O O . LYS A 1 97 ? -12.659 4.222 -10.532 1.00 72.06 97 LYS A O 1
ATOM 766 N N . HIS A 1 98 ? -11.808 4.098 -12.599 1.00 80.56 98 HIS A N 1
ATOM 767 C CA . HIS A 1 98 ? -11.446 2.693 -12.506 1.00 80.56 98 HIS A CA 1
ATOM 768 C C . HIS A 1 98 ? -9.961 2.518 -12.182 1.00 80.56 98 HIS A C 1
ATOM 770 O O . HIS A 1 98 ? -9.113 2.527 -13.070 1.00 80.56 98 HIS A O 1
ATOM 776 N N . TYR A 1 99 ? -9.649 2.236 -10.912 1.00 87.81 99 TYR A N 1
ATOM 777 C CA . TYR A 1 99 ? -8.281 1.901 -10.481 1.00 87.81 99 TYR A CA 1
ATOM 778 C C . TYR A 1 99 ? -7.669 0.731 -11.276 1.00 87.81 99 TYR A C 1
ATOM 780 O O . TYR A 1 99 ? -6.468 0.711 -11.519 1.00 87.81 99 TYR A O 1
ATOM 788 N N . ILE A 1 100 ? -8.495 -0.216 -11.742 1.00 86.44 100 ILE A N 1
ATOM 789 C CA . ILE A 1 100 ? -8.052 -1.348 -12.573 1.00 86.44 100 ILE A CA 1
ATOM 790 C C . ILE A 1 100 ? -7.373 -0.860 -13.858 1.00 86.44 100 ILE A C 1
ATOM 792 O O . ILE A 1 100 ? -6.368 -1.438 -14.268 1.00 86.44 100 ILE A O 1
ATOM 796 N N . PHE A 1 101 ? -7.886 0.204 -14.482 1.00 85.12 101 PHE A N 1
ATOM 797 C CA . PHE A 1 101 ? -7.269 0.773 -15.676 1.00 85.12 101 PHE A CA 1
ATOM 798 C C . PHE A 1 101 ? -5.906 1.385 -15.347 1.00 85.12 101 PHE A C 1
ATOM 800 O O . PHE A 1 101 ? -4.926 1.056 -16.008 1.00 85.12 101 PHE A O 1
ATOM 807 N N . GLU A 1 102 ? -5.838 2.214 -14.301 1.00 89.50 102 GLU A N 1
ATOM 808 C CA . GLU A 1 102 ? -4.600 2.849 -13.837 1.00 89.50 102 GLU A CA 1
ATOM 809 C C . GLU A 1 102 ? -3.493 1.824 -13.590 1.00 89.50 102 GLU A C 1
ATOM 811 O O . GLU A 1 102 ? -2.436 1.891 -14.220 1.00 89.50 102 GLU A O 1
ATOM 816 N N . ILE A 1 103 ? -3.748 0.836 -12.729 1.00 91.12 103 ILE A N 1
ATOM 817 C CA . ILE A 1 103 ? -2.721 -0.137 -12.359 1.00 91.12 103 ILE A CA 1
ATOM 818 C C . ILE A 1 103 ? -2.319 -1.018 -13.544 1.00 91.12 103 ILE A C 1
ATOM 820 O O . ILE A 1 103 ? -1.136 -1.309 -13.712 1.00 91.12 103 ILE A O 1
ATOM 824 N N . SER A 1 104 ? -3.269 -1.399 -14.405 1.00 87.81 104 SER A N 1
ATOM 825 C CA . SER A 1 104 ? -2.975 -2.193 -15.605 1.00 87.81 104 SER A CA 1
ATOM 826 C C . SER A 1 104 ? -2.124 -1.401 -16.593 1.00 87.81 104 SER A C 1
ATOM 828 O O . SER A 1 104 ? -1.150 -1.928 -17.125 1.00 87.81 104 SER A O 1
ATOM 830 N N . PHE A 1 105 ? -2.451 -0.127 -16.814 1.00 88.19 105 PHE A N 1
ATOM 831 C CA . PHE A 1 105 ? -1.730 0.738 -17.742 1.00 88.19 105 PHE A CA 1
ATOM 832 C C . PHE A 1 105 ? -0.288 0.978 -17.284 1.00 88.19 105 PHE A C 1
ATOM 834 O O . PHE A 1 105 ? 0.647 0.787 -18.064 1.00 88.19 105 PHE A O 1
ATOM 841 N N . ILE A 1 106 ? -0.098 1.324 -16.007 1.00 92.62 106 ILE A N 1
ATOM 842 C CA . ILE A 1 106 ? 1.233 1.522 -15.419 1.00 92.62 106 ILE A CA 1
ATOM 843 C C . ILE A 1 106 ? 2.015 0.206 -15.445 1.00 92.62 106 ILE A C 1
ATOM 845 O O . ILE A 1 106 ? 3.180 0.208 -15.813 1.00 92.62 106 ILE A O 1
ATOM 849 N N . THR A 1 107 ? 1.378 -0.933 -15.155 1.00 91.69 107 THR A N 1
ATOM 850 C CA . THR A 1 107 ? 2.034 -2.252 -15.197 1.00 91.69 107 THR A CA 1
ATOM 851 C C . THR A 1 107 ? 2.519 -2.612 -16.596 1.00 91.69 107 THR A C 1
ATOM 853 O O . THR A 1 107 ? 3.665 -3.027 -16.752 1.00 91.69 107 THR A O 1
ATOM 856 N N . VAL A 1 108 ? 1.694 -2.420 -17.628 1.00 90.00 108 VAL A N 1
ATOM 857 C CA . VAL A 1 108 ? 2.107 -2.656 -19.021 1.00 90.00 108 VAL A CA 1
ATOM 858 C C . VAL A 1 108 ? 3.264 -1.731 -19.403 1.00 90.00 108 VAL A C 1
ATOM 860 O O . VAL A 1 108 ? 4.224 -2.186 -20.024 1.00 90.00 108 VAL A O 1
ATOM 863 N N . MET A 1 109 ? 3.215 -0.461 -18.991 1.00 91.62 109 MET A N 1
ATOM 864 C CA . MET A 1 109 ? 4.299 0.495 -19.223 1.00 91.62 109 MET A CA 1
ATOM 865 C C . MET A 1 109 ? 5.595 0.080 -18.514 1.00 91.62 109 MET A C 1
ATOM 867 O O . MET A 1 109 ? 6.652 0.107 -19.138 1.00 91.62 109 MET A O 1
ATOM 871 N N . THR A 1 110 ? 5.526 -0.365 -17.257 1.00 94.56 110 THR A N 1
ATOM 872 C CA . THR A 1 110 ? 6.687 -0.858 -16.503 1.00 94.56 110 THR A CA 1
ATOM 873 C C . THR A 1 110 ? 7.282 -2.099 -17.153 1.00 94.56 110 THR A C 1
ATOM 875 O O . THR A 1 110 ? 8.489 -2.150 -17.347 1.00 94.56 110 THR A O 1
ATOM 878 N N . VAL A 1 111 ? 6.464 -3.085 -17.537 1.00 92.12 111 VAL A N 1
ATOM 879 C CA . VAL A 1 111 ? 6.944 -4.319 -18.184 1.00 92.12 111 VAL A CA 1
ATOM 880 C C . VAL A 1 111 ? 7.609 -4.011 -19.526 1.00 92.12 111 VAL A C 1
ATOM 882 O O . VAL A 1 111 ? 8.696 -4.518 -19.805 1.00 92.12 111 VAL A O 1
ATOM 885 N N . ALA A 1 112 ? 7.000 -3.140 -20.336 1.00 90.25 112 ALA A N 1
ATOM 886 C CA . ALA A 1 112 ? 7.600 -2.683 -21.585 1.00 90.25 112 ALA A CA 1
ATOM 887 C C . ALA A 1 112 ? 8.919 -1.935 -21.333 1.00 90.25 112 ALA A C 1
ATOM 889 O O . ALA A 1 112 ? 9.933 -2.240 -21.962 1.00 90.25 112 ALA A O 1
ATOM 890 N N . GLY A 1 113 ? 8.931 -1.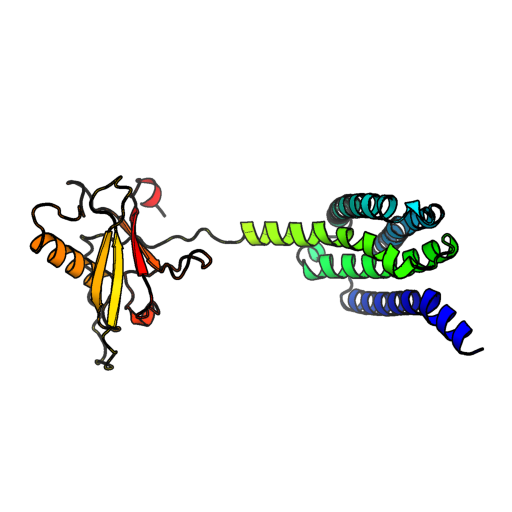016 -20.364 1.00 93.75 113 GLY A N 1
ATOM 891 C CA . GLY A 1 113 ? 10.121 -0.288 -19.935 1.00 93.75 113 GLY A CA 1
ATOM 892 C C . GLY A 1 113 ? 11.241 -1.222 -19.483 1.00 93.75 113 GLY A C 1
ATOM 893 O O . GLY A 1 113 ? 12.362 -1.078 -19.950 1.00 93.75 113 GLY A O 1
ATOM 894 N N . MET A 1 114 ? 10.942 -2.227 -18.656 1.00 94.25 114 MET A N 1
ATOM 895 C CA . MET A 1 114 ? 11.912 -3.216 -18.173 1.00 94.25 114 MET A CA 1
ATOM 896 C C . MET A 1 114 ? 12.519 -4.031 -19.317 1.00 94.25 114 MET A C 1
ATOM 898 O O . MET A 1 114 ? 13.731 -4.242 -19.348 1.00 94.25 114 MET A O 1
ATOM 902 N N . ALA A 1 115 ? 11.697 -4.458 -20.277 1.00 90.69 115 ALA A N 1
ATOM 903 C CA . ALA A 1 115 ? 12.163 -5.220 -21.428 1.00 90.69 115 ALA A CA 1
ATOM 904 C C . ALA A 1 115 ? 13.151 -4.422 -22.287 1.00 90.69 115 ALA A C 1
ATOM 906 O O . ALA A 1 115 ? 14.245 -4.906 -22.583 1.00 90.69 115 ALA A O 1
ATOM 907 N N . PHE A 1 116 ? 12.795 -3.187 -22.651 1.00 90.31 116 PHE A N 1
ATOM 908 C CA . PHE A 1 116 ? 13.681 -2.326 -23.432 1.00 90.31 116 PHE A CA 1
ATOM 909 C C . PHE A 1 116 ? 14.900 -1.878 -22.620 1.00 90.31 116 PHE A C 1
ATOM 911 O O . PHE A 1 116 ? 16.017 -1.947 -23.130 1.00 90.31 116 PHE A O 1
ATOM 918 N N . PHE A 1 117 ? 14.723 -1.514 -21.347 1.00 94.50 117 PHE A N 1
ATOM 919 C CA . PHE A 1 117 ? 15.820 -1.177 -20.440 1.00 94.50 117 PHE A CA 1
ATOM 920 C C . PHE A 1 117 ? 16.845 -2.308 -20.392 1.00 94.50 117 PHE A C 1
ATOM 922 O O . PHE A 1 117 ? 18.030 -2.046 -20.553 1.00 94.50 117 PHE A O 1
ATOM 929 N N . SER A 1 118 ? 16.409 -3.563 -20.238 1.00 92.81 118 SER A N 1
ATOM 930 C CA . SER A 1 118 ? 17.304 -4.725 -20.197 1.00 92.81 118 SER A CA 1
ATOM 931 C C . SER A 1 118 ? 18.159 -4.844 -21.460 1.00 92.81 118 SER A C 1
ATOM 933 O O . SER A 1 118 ? 19.362 -5.092 -21.365 1.00 92.81 118 SER A O 1
ATOM 935 N N . VAL A 1 119 ? 17.566 -4.640 -22.642 1.00 90.12 119 VAL A N 1
ATOM 936 C CA . VAL A 1 119 ? 18.295 -4.690 -23.919 1.00 90.12 119 VAL A CA 1
ATOM 937 C C . VAL A 1 119 ? 19.318 -3.566 -24.003 1.00 90.12 119 VAL A C 1
ATOM 939 O O . VAL A 1 119 ? 20.500 -3.838 -24.199 1.00 90.12 119 VAL A O 1
ATOM 942 N N . PHE A 1 120 ? 18.893 -2.314 -23.818 1.00 91.12 120 PHE A N 1
ATOM 943 C CA . PHE A 1 120 ? 19.795 -1.165 -23.917 1.00 91.12 120 PHE A CA 1
ATOM 944 C C . PHE A 1 120 ? 20.887 -1.196 -22.843 1.00 91.12 120 PHE A C 1
ATOM 946 O O . PHE A 1 120 ? 22.042 -0.889 -23.126 1.00 91.12 120 PHE A O 1
ATOM 953 N N . PHE A 1 121 ? 20.561 -1.647 -21.634 1.00 93.38 121 PHE A N 1
ATOM 954 C CA . PHE A 1 121 ? 21.534 -1.843 -20.569 1.00 93.38 121 PHE A CA 1
ATOM 955 C C . PHE A 1 121 ? 22.579 -2.896 -20.951 1.00 93.38 121 PHE A C 1
ATOM 957 O O . PHE A 1 121 ? 23.771 -2.654 -20.788 1.00 93.38 121 PHE A O 1
ATOM 964 N N . ASN A 1 122 ? 22.161 -4.036 -21.512 1.00 91.62 122 ASN A N 1
ATOM 965 C CA . ASN A 1 122 ? 23.067 -5.090 -21.985 1.00 91.62 122 ASN A CA 1
ATOM 966 C C . ASN A 1 122 ? 23.909 -4.683 -23.200 1.00 91.62 122 ASN A C 1
ATOM 968 O O . ASN A 1 122 ? 24.946 -5.298 -23.441 1.00 91.62 122 ASN A O 1
ATOM 972 N N . LEU A 1 123 ? 23.476 -3.686 -23.977 1.00 89.12 123 LEU A N 1
ATOM 973 C CA . LEU A 1 123 ? 24.301 -3.085 -25.028 1.00 89.12 123 LEU A CA 1
ATOM 974 C C . LEU A 1 123 ? 25.412 -2.206 -24.433 1.00 89.12 123 LEU A C 1
ATOM 976 O O . LEU A 1 123 ? 26.508 -2.150 -24.984 1.00 89.12 123 LEU A O 1
ATOM 980 N N . CYS A 1 124 ? 25.155 -1.550 -23.298 1.00 89.31 124 CYS A N 1
ATOM 981 C CA . CYS A 1 124 ? 26.132 -0.700 -22.614 1.00 89.31 124 CYS A CA 1
ATOM 982 C C . CYS A 1 124 ? 27.031 -1.462 -21.622 1.00 89.31 124 CYS A C 1
ATOM 984 O O . CYS A 1 124 ? 28.149 -1.023 -21.354 1.00 89.31 124 CYS A O 1
ATOM 986 N N . ASN A 1 125 ? 26.557 -2.576 -21.057 1.00 88.88 125 ASN A N 1
ATOM 987 C CA . ASN A 1 125 ? 27.199 -3.272 -19.943 1.00 88.88 125 ASN A CA 1
ATOM 988 C C . ASN A 1 125 ? 27.735 -4.656 -20.346 1.00 88.88 125 ASN A C 1
ATOM 990 O O . ASN A 1 125 ? 26.976 -5.556 -20.703 1.00 88.88 125 ASN A O 1
ATOM 994 N N . LYS A 1 126 ? 29.050 -4.850 -20.186 1.00 84.88 126 LYS A N 1
ATOM 995 C CA . LYS A 1 126 ? 29.770 -6.090 -20.537 1.00 84.88 126 LYS A CA 1
ATOM 996 C C . LYS A 1 126 ? 29.407 -7.307 -19.675 1.00 84.88 126 LYS A C 1
ATOM 998 O O . LYS A 1 126 ? 29.754 -8.425 -20.033 1.00 84.88 126 LYS A O 1
ATOM 1003 N N . LEU A 1 127 ? 28.764 -7.103 -18.527 1.00 85.94 127 LEU A N 1
ATOM 1004 C CA . LEU A 1 127 ? 28.386 -8.176 -17.602 1.00 85.94 127 LEU A CA 1
ATOM 1005 C C . LEU A 1 127 ? 27.023 -8.806 -17.947 1.00 85.94 127 LEU A C 1
ATOM 1007 O O . LEU A 1 127 ? 26.648 -9.805 -17.343 1.00 85.94 127 LEU A O 1
ATOM 1011 N N . HIS A 1 128 ? 26.279 -8.228 -18.897 1.00 84.81 128 HIS A N 1
ATOM 1012 C CA . HIS A 1 128 ? 25.047 -8.787 -19.467 1.00 84.81 128 HIS A CA 1
ATOM 1013 C C . HIS A 1 128 ? 23.942 -9.192 -18.460 1.00 84.81 128 HIS A C 1
ATOM 1015 O O . HIS A 1 128 ? 23.152 -10.096 -18.727 1.00 84.81 128 HIS A O 1
ATOM 1021 N N . TYR A 1 129 ? 23.834 -8.503 -17.317 1.00 89.31 129 TYR A N 1
ATOM 1022 C CA . TYR A 1 129 ? 22.804 -8.746 -16.290 1.00 89.31 129 TYR A CA 1
ATOM 1023 C C . TYR A 1 129 ? 21.586 -7.807 -16.389 1.00 89.31 129 TYR A C 1
ATOM 1025 O O . TYR A 1 129 ? 20.885 -7.580 -15.406 1.00 89.31 129 TYR A O 1
ATOM 1033 N N . GLY A 1 130 ? 21.300 -7.258 -17.569 1.00 89.81 130 GLY A N 1
ATOM 1034 C CA . GLY A 1 130 ? 20.265 -6.246 -17.810 1.00 89.81 130 GLY A CA 1
ATOM 1035 C C . GLY A 1 130 ? 18.870 -6.607 -17.304 1.00 89.81 130 GLY A C 1
ATOM 1036 O O . GLY A 1 130 ? 18.150 -5.722 -16.847 1.00 89.81 130 GLY A O 1
ATOM 1037 N N . ILE A 1 131 ? 18.517 -7.896 -17.284 1.00 89.50 131 ILE A N 1
ATOM 1038 C CA . ILE A 1 131 ? 17.243 -8.370 -16.722 1.00 89.50 131 ILE A CA 1
ATOM 1039 C C . ILE A 1 131 ? 17.187 -8.048 -15.225 1.00 89.50 131 ILE A C 1
ATOM 1041 O O . ILE A 1 131 ? 16.228 -7.435 -14.759 1.00 89.50 131 ILE A O 1
ATOM 1045 N N . TRP A 1 132 ? 18.245 -8.381 -14.485 1.00 91.12 132 TRP A N 1
ATOM 1046 C CA . TRP A 1 132 ? 18.369 -8.059 -13.064 1.00 91.12 132 TRP A CA 1
ATOM 1047 C C . TRP A 1 132 ? 18.499 -6.560 -12.828 1.00 91.12 132 TRP A C 1
ATOM 1049 O O . TRP A 1 132 ? 17.911 -6.047 -11.888 1.00 91.12 132 TRP A O 1
ATOM 1059 N N . ALA A 1 133 ? 19.211 -5.840 -13.696 1.00 94.00 133 ALA A N 1
ATOM 1060 C CA . ALA A 1 133 ? 19.299 -4.388 -13.600 1.00 94.00 133 ALA A CA 1
ATOM 1061 C C . ALA A 1 133 ? 17.922 -3.721 -13.772 1.00 94.00 133 ALA A C 1
ATOM 1063 O O . ALA A 1 133 ? 17.613 -2.767 -13.065 1.00 94.00 133 ALA A O 1
ATOM 1064 N N . SER A 1 134 ? 17.070 -4.243 -14.661 1.00 94.88 134 SER A N 1
ATOM 1065 C CA . SER A 1 134 ? 15.751 -3.674 -14.964 1.00 94.88 134 SER A CA 1
ATOM 1066 C C . SER A 1 134 ? 14.761 -3.722 -13.795 1.00 94.88 134 SER A C 1
ATOM 1068 O O . SER A 1 134 ? 13.803 -2.953 -13.773 1.00 94.88 134 SER A O 1
ATOM 1070 N N . THR A 1 135 ? 14.987 -4.559 -12.777 1.00 95.38 135 THR A N 1
ATOM 1071 C CA . THR A 1 135 ? 14.113 -4.607 -11.590 1.00 95.38 135 THR A CA 1
ATOM 1072 C C . THR A 1 135 ? 14.172 -3.321 -10.760 1.00 95.38 135 THR A C 1
ATOM 1074 O O . THR A 1 135 ? 13.270 -3.076 -9.955 1.00 95.38 135 THR A O 1
ATOM 1077 N N . CYS A 1 136 ? 15.143 -2.431 -11.016 1.00 96.25 136 CYS A N 1
ATOM 1078 C CA . CYS A 1 136 ? 15.146 -1.087 -10.442 1.00 96.25 136 CYS A CA 1
ATOM 1079 C C . CYS A 1 136 ? 13.929 -0.243 -10.858 1.00 96.25 136 CYS A C 1
ATOM 1081 O O . CYS A 1 136 ? 13.637 0.723 -10.162 1.00 96.25 136 CYS A O 1
ATOM 1083 N N . LEU A 1 137 ? 13.187 -0.619 -11.915 1.00 97.19 137 LEU A N 1
ATOM 1084 C CA . LEU A 1 137 ? 11.954 0.053 -12.348 1.00 97.19 137 LEU A CA 1
ATOM 1085 C C . LEU A 1 137 ? 10.733 -0.280 -11.473 1.00 97.19 137 LEU A C 1
ATOM 1087 O O . LEU A 1 137 ? 9.746 0.450 -11.518 1.00 97.19 137 LEU A O 1
ATOM 1091 N N . LEU A 1 138 ? 10.763 -1.349 -10.665 1.00 96.31 138 LEU A N 1
ATOM 1092 C CA . LEU A 1 138 ? 9.609 -1.778 -9.856 1.00 96.31 138 LEU A CA 1
ATOM 1093 C C . LEU A 1 138 ? 9.009 -0.683 -8.945 1.00 96.31 138 LEU A C 1
ATOM 1095 O O . LEU A 1 138 ? 7.779 -0.615 -8.858 1.00 96.31 138 LEU A O 1
ATOM 1099 N N . PRO A 1 139 ? 9.797 0.212 -8.309 1.00 97.44 139 PRO A N 1
ATOM 1100 C CA . PRO A 1 139 ? 9.264 1.325 -7.523 1.00 97.44 139 PRO A CA 1
ATOM 1101 C C . PRO A 1 139 ? 8.348 2.278 -8.299 1.00 97.44 139 PRO A C 1
ATOM 1103 O O . PRO A 1 139 ? 7.558 2.972 -7.668 1.00 97.44 139 PRO A O 1
ATOM 1106 N N . PHE A 1 140 ? 8.374 2.283 -9.637 1.00 97.19 140 PHE A N 1
ATOM 1107 C CA . PHE A 1 140 ? 7.438 3.056 -10.462 1.00 97.19 140 PHE A CA 1
ATOM 1108 C C . PHE A 1 140 ? 5.967 2.673 -10.224 1.00 97.19 140 PHE A C 1
ATOM 1110 O O . PHE A 1 140 ? 5.078 3.514 -10.339 1.00 97.19 140 PHE A O 1
ATOM 1117 N N . LEU A 1 141 ? 5.696 1.418 -9.838 1.00 96.44 141 LEU A N 1
ATOM 1118 C CA . LEU A 1 141 ? 4.347 0.933 -9.518 1.00 96.44 141 LEU A CA 1
ATOM 1119 C C . LEU A 1 141 ? 3.859 1.392 -8.141 1.00 96.44 141 LEU A C 1
ATOM 1121 O O . LEU A 1 141 ? 2.654 1.517 -7.908 1.00 96.44 141 LEU A O 1
ATOM 1125 N N . PHE A 1 142 ? 4.790 1.624 -7.216 1.00 96.31 142 PHE A N 1
ATOM 1126 C CA . PHE A 1 142 ? 4.477 1.808 -5.805 1.00 96.31 142 PHE A CA 1
ATOM 1127 C C . PHE A 1 142 ? 3.557 3.010 -5.531 1.00 96.31 142 PHE A C 1
ATOM 1129 O O . PHE A 1 142 ? 2.589 2.830 -4.789 1.00 96.31 142 PHE A O 1
ATOM 1136 N N . PRO A 1 143 ? 3.757 4.201 -6.134 1.00 96.00 143 PRO A N 1
ATOM 1137 C CA . PRO A 1 143 ? 2.873 5.346 -5.916 1.00 96.00 143 PRO A CA 1
ATOM 1138 C C . PRO A 1 143 ? 1.395 5.052 -6.205 1.00 96.00 143 PRO A C 1
ATOM 1140 O O . PRO A 1 143 ? 0.527 5.515 -5.465 1.00 96.00 143 PRO A O 1
ATOM 1143 N N . SER A 1 144 ? 1.095 4.252 -7.237 1.00 94.75 144 SER A N 1
ATOM 1144 C CA . SER A 1 144 ? -0.287 3.905 -7.609 1.00 94.75 144 SER A CA 1
ATOM 1145 C C . SER A 1 144 ? -0.935 3.013 -6.549 1.00 94.75 144 SER A C 1
ATOM 1147 O O . SER A 1 144 ? -2.032 3.301 -6.058 1.00 94.75 144 SER A O 1
ATOM 1149 N N . VAL A 1 145 ? -0.205 1.982 -6.114 1.00 95.44 145 VAL A N 1
ATOM 1150 C CA . VAL A 1 145 ? -0.648 1.065 -5.055 1.00 95.44 145 VAL A CA 1
ATOM 1151 C C . VAL A 1 145 ? -0.840 1.810 -3.735 1.00 95.44 145 VAL A C 1
ATOM 1153 O O . VAL A 1 145 ? -1.870 1.646 -3.080 1.00 95.44 145 VAL A O 1
ATOM 1156 N N . TYR A 1 146 ? 0.106 2.679 -3.373 1.00 95.38 146 TYR A N 1
ATOM 1157 C CA . TYR A 1 146 ? 0.030 3.501 -2.168 1.00 95.38 146 TYR A CA 1
ATOM 1158 C C . TYR A 1 146 ? -1.191 4.426 -2.190 1.00 95.38 146 TYR A C 1
ATOM 1160 O O . TYR A 1 146 ? -1.971 4.452 -1.239 1.00 95.38 146 TYR A O 1
ATOM 1168 N N . ARG A 1 147 ? -1.432 5.118 -3.310 1.00 93.12 147 ARG A N 1
ATOM 1169 C CA . ARG A 1 147 ? -2.608 5.975 -3.494 1.00 93.12 147 ARG A CA 1
ATOM 1170 C C . ARG A 1 147 ? -3.914 5.210 -3.295 1.00 93.12 147 ARG A C 1
ATOM 1172 O O . ARG A 1 147 ? -4.818 5.713 -2.625 1.00 93.12 147 ARG A O 1
ATOM 1179 N N . LYS A 1 148 ? -4.027 3.999 -3.851 1.00 93.38 148 LYS A N 1
ATOM 1180 C CA . LYS A 1 148 ? -5.212 3.157 -3.648 1.00 93.38 148 LYS A CA 1
ATOM 1181 C C . LYS A 1 148 ? -5.344 2.699 -2.200 1.00 93.38 148 LYS A C 1
ATOM 1183 O O . LYS A 1 148 ? -6.454 2.740 -1.683 1.00 93.38 148 LYS A O 1
ATOM 1188 N N . ALA A 1 149 ? -4.248 2.316 -1.548 1.00 93.62 149 ALA A N 1
ATOM 1189 C CA . ALA A 1 149 ? -4.260 1.940 -0.138 1.00 93.62 149 ALA A CA 1
ATOM 1190 C C . ALA A 1 149 ? -4.759 3.092 0.748 1.00 93.62 149 ALA A C 1
ATOM 1192 O O . ALA A 1 149 ? -5.646 2.880 1.569 1.00 93.62 149 ALA A O 1
ATOM 1193 N N . CYS A 1 150 ? -4.278 4.320 0.521 1.00 92.12 150 CYS A N 1
ATOM 1194 C CA . CYS A 1 150 ? -4.752 5.502 1.239 1.00 92.12 150 CYS A CA 1
ATOM 1195 C C . CYS A 1 150 ? -6.240 5.774 0.998 1.00 92.12 150 CYS A C 1
ATOM 1197 O O . CYS A 1 150 ? -6.969 5.995 1.957 1.00 92.12 150 CYS A O 1
ATOM 1199 N N . ARG A 1 151 ? -6.713 5.736 -0.256 1.00 89.62 151 ARG A N 1
ATOM 1200 C CA . ARG A 1 151 ? -8.144 5.931 -0.559 1.00 89.62 151 ARG A CA 1
ATOM 1201 C C . ARG A 1 151 ? -9.006 4.873 0.124 1.00 89.62 151 ARG A C 1
ATOM 1203 O O . ARG A 1 151 ? -9.947 5.223 0.816 1.00 89.62 151 ARG A O 1
ATOM 1210 N N . SER A 1 152 ? -8.621 3.602 0.014 1.00 88.50 152 SER A N 1
ATOM 1211 C CA . SER A 1 152 ? -9.325 2.512 0.689 1.00 88.50 152 SER A CA 1
ATOM 1212 C C . SER A 1 152 ? -9.320 2.668 2.210 1.00 88.50 152 SER A C 1
ATOM 1214 O O . SER A 1 152 ? -10.295 2.293 2.837 1.00 88.50 152 SER A O 1
ATOM 1216 N N . PHE A 1 153 ? -8.252 3.208 2.803 1.00 88.75 153 PHE A N 1
ATOM 1217 C CA . PHE A 1 153 ? -8.193 3.483 4.238 1.00 88.75 153 PHE A CA 1
ATOM 1218 C C . PHE A 1 153 ? -9.171 4.590 4.653 1.00 88.75 153 PHE A C 1
ATOM 1220 O O . PHE A 1 153 ? -9.874 4.434 5.645 1.00 88.75 153 PHE A O 1
ATOM 1227 N N . TRP A 1 154 ? -9.249 5.677 3.882 1.00 84.25 154 TRP A N 1
ATOM 1228 C CA . TRP A 1 154 ? -10.199 6.767 4.132 1.00 84.25 154 TRP A CA 1
ATOM 1229 C C . TRP A 1 154 ? -11.658 6.382 3.855 1.00 84.25 154 TRP A C 1
ATOM 1231 O O . TRP A 1 154 ? -12.552 6.942 4.480 1.00 84.25 154 TRP A O 1
ATOM 1241 N N . ASP A 1 155 ? -11.895 5.422 2.959 1.00 87.19 155 ASP A N 1
ATOM 1242 C CA . ASP A 1 155 ? -13.229 4.896 2.652 1.00 87.19 155 ASP A CA 1
ATOM 1243 C C . ASP A 1 155 ? -13.770 3.949 3.744 1.00 87.19 155 ASP A C 1
ATOM 1245 O O . ASP A 1 155 ? -14.941 3.571 3.689 1.00 87.19 155 ASP A O 1
ATOM 1249 N N . ILE A 1 156 ? -12.953 3.540 4.728 1.00 80.31 156 ILE A N 1
ATOM 1250 C CA . ILE A 1 156 ? -13.429 2.724 5.853 1.00 80.31 156 ILE A CA 1
ATOM 1251 C C . ILE A 1 156 ? -14.307 3.614 6.746 1.00 80.31 156 ILE A C 1
ATOM 1253 O O . ILE A 1 156 ? -13.791 4.557 7.354 1.00 80.31 156 ILE A O 1
ATOM 1257 N N . PRO A 1 157 ? -15.621 3.339 6.856 1.00 73.00 157 PRO A N 1
ATOM 1258 C CA . PRO A 1 157 ? -16.484 4.104 7.742 1.00 73.00 157 PRO A CA 1
ATOM 1259 C C . PRO A 1 157 ? -16.038 3.912 9.194 1.00 73.00 157 PRO A C 1
ATOM 1261 O O . PRO A 1 157 ? -15.623 2.822 9.592 1.00 73.00 157 PRO A O 1
ATOM 1264 N N . VAL A 1 158 ? -16.142 4.970 9.997 1.00 66.88 158 VAL A N 1
ATOM 1265 C CA . VAL A 1 158 ? -15.875 4.884 11.437 1.00 66.88 158 VAL A CA 1
ATOM 1266 C C . VAL A 1 158 ? -16.883 3.918 12.063 1.00 66.88 158 VAL A C 1
ATOM 1268 O O . VAL A 1 158 ? -18.085 4.041 11.832 1.00 66.88 158 VAL A O 1
ATOM 1271 N N . GLU A 1 159 ? -16.398 2.949 12.840 1.00 65.19 159 GLU A N 1
ATOM 1272 C CA . GLU A 1 159 ? -17.253 1.980 13.531 1.00 65.19 159 GLU A CA 1
ATOM 1273 C C . GLU A 1 159 ? -18.104 2.703 14.594 1.00 65.19 159 GLU A C 1
ATOM 1275 O O . GLU A 1 159 ? -17.597 3.106 15.640 1.00 65.19 159 GLU A O 1
ATOM 1280 N N . VAL A 1 160 ? -19.399 2.892 14.319 1.00 65.56 160 VAL A N 1
ATOM 1281 C CA . VAL A 1 160 ? -20.373 3.386 15.304 1.00 65.56 160 VAL A CA 1
ATOM 1282 C C . VAL A 1 160 ? -20.896 2.184 16.084 1.00 65.56 160 VAL A C 1
ATOM 1284 O O . VAL A 1 160 ? -21.617 1.343 15.548 1.00 65.56 160 VAL A O 1
ATOM 1287 N N . TYR A 1 161 ? -20.502 2.079 17.348 1.00 72.38 161 TYR A N 1
ATOM 1288 C CA . TYR A 1 161 ? -20.949 1.010 18.236 1.00 72.38 161 TYR A CA 1
ATOM 1289 C C . TYR A 1 161 ? -22.248 1.405 18.935 1.00 72.38 161 TYR A C 1
ATOM 1291 O O . TYR A 1 161 ? -22.339 2.512 19.466 1.00 72.38 161 TYR A O 1
ATOM 1299 N N . LYS A 1 162 ? -23.228 0.494 19.018 1.00 77.12 162 LYS A N 1
ATOM 1300 C CA . LYS A 1 162 ? -24.383 0.726 19.894 1.00 77.12 162 LYS A CA 1
ATOM 1301 C C . LYS A 1 162 ? -23.910 0.739 21.343 1.00 77.12 162 LYS A C 1
ATOM 1303 O O . LYS A 1 162 ? -23.205 -0.177 21.783 1.00 77.12 162 LYS A O 1
ATOM 1308 N N . LEU A 1 163 ? -24.313 1.781 22.057 1.00 83.06 163 LEU A N 1
ATOM 1309 C CA . LEU A 1 163 ? -24.082 1.937 23.483 1.00 83.06 163 LEU A CA 1
ATOM 1310 C C . LEU A 1 163 ? -25.129 1.134 24.248 1.00 83.06 163 LEU A C 1
ATOM 1312 O O . LEU A 1 163 ? -26.326 1.303 24.036 1.00 83.06 163 LEU A O 1
ATOM 1316 N N . TRP A 1 164 ? -24.679 0.285 25.165 1.00 85.81 164 TRP A N 1
ATOM 1317 C CA . TRP A 1 164 ? -25.566 -0.383 26.108 1.00 85.81 164 TRP A CA 1
ATOM 1318 C C . TRP A 1 164 ? -25.670 0.418 27.403 1.00 85.81 164 TRP A C 1
ATOM 1320 O O . TRP A 1 164 ? -24.647 0.777 27.991 1.00 85.81 164 TRP A O 1
ATOM 1330 N N . LEU A 1 165 ? -26.896 0.673 27.855 1.00 84.00 165 LEU A N 1
ATOM 1331 C CA . LEU A 1 165 ? -27.191 1.382 29.101 1.00 84.00 165 LEU A CA 1
ATOM 1332 C C . LEU A 1 165 ? -27.787 0.408 30.118 1.00 84.00 165 LEU A C 1
ATOM 1334 O O . LEU A 1 165 ? -28.602 -0.445 29.772 1.00 84.00 165 LEU A O 1
ATOM 1338 N N . TYR A 1 166 ? -27.408 0.565 31.383 1.00 79.38 166 TYR A N 1
ATOM 1339 C CA . TYR A 1 166 ? -27.813 -0.344 32.458 1.00 79.38 166 TYR A CA 1
ATOM 1340 C C . TYR A 1 166 ? -29.327 -0.271 32.780 1.00 79.38 166 TYR A C 1
ATOM 1342 O O . TYR A 1 166 ? -29.962 -1.292 33.078 1.00 79.38 166 TYR A O 1
ATOM 1350 N N . SER A 1 167 ? -29.927 0.917 32.673 1.00 70.31 167 SER A N 1
ATOM 1351 C CA . SER A 1 167 ? -31.363 1.188 32.852 1.00 70.31 167 SER 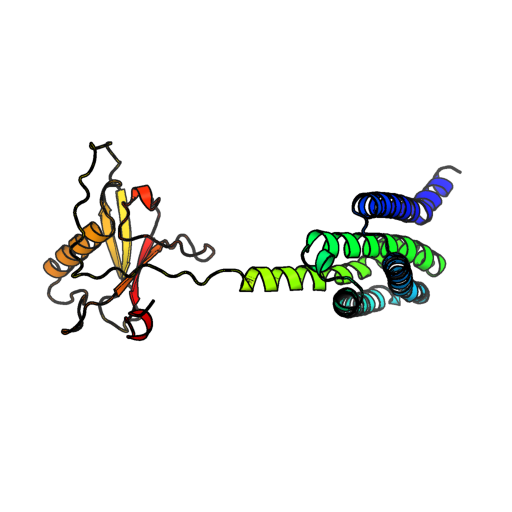A CA 1
ATOM 1352 C C . SER A 1 167 ? -32.224 0.820 31.650 1.00 70.31 167 SER A C 1
ATOM 1354 O O . SER A 1 167 ? -33.443 0.856 31.780 1.00 70.31 167 SER A O 1
ATOM 1356 N N . SER A 1 168 ? -31.640 0.444 30.507 1.00 62.44 168 SER A N 1
ATOM 1357 C CA . SER A 1 168 ? -32.430 0.057 29.337 1.00 62.44 168 SER A CA 1
ATOM 1358 C C . SER A 1 168 ? -33.303 -1.156 29.677 1.00 62.44 168 SER A C 1
ATOM 1360 O O . SER A 1 168 ? -32.804 -2.250 29.959 1.00 62.44 168 SER A O 1
ATOM 1362 N N . GLU A 1 169 ? -34.621 -0.947 29.690 1.00 57.28 169 GLU A N 1
ATOM 1363 C CA . GLU A 1 169 ? -35.609 -2.020 29.671 1.00 57.28 169 GLU A CA 1
ATOM 1364 C C . GLU A 1 169 ? -35.577 -2.624 28.268 1.00 57.28 169 GLU A C 1
ATOM 1366 O O . GLU A 1 169 ? -36.092 -2.048 27.314 1.00 57.28 169 GLU A O 1
ATOM 1371 N N . GLN A 1 170 ? -34.886 -3.751 28.108 1.00 55.09 170 GLN A N 1
ATOM 1372 C CA . GLN A 1 170 ? -34.874 -4.439 26.824 1.00 55.09 170 GLN A CA 1
ATOM 1373 C C . GLN A 1 170 ? -36.222 -5.136 26.623 1.00 55.09 170 GLN A C 1
ATOM 1375 O O . GLN A 1 170 ? -36.565 -6.048 27.380 1.00 55.09 170 GLN A O 1
ATOM 1380 N N . GLU A 1 171 ? -36.974 -4.696 25.612 1.00 46.12 171 GLU A N 1
ATOM 1381 C CA . GLU A 1 171 ? -38.232 -5.317 25.205 1.00 46.12 171 GLU A CA 1
ATOM 1382 C C . GLU A 1 171 ? -38.020 -6.799 24.870 1.00 46.12 171 GLU A C 1
ATOM 1384 O O . GLU A 1 171 ? -37.102 -7.196 24.148 1.00 46.12 171 GLU A O 1
ATOM 1389 N N . TYR A 1 172 ? -38.886 -7.638 25.434 1.00 43.84 172 TYR A N 1
ATOM 1390 C CA . TYR A 1 172 ? -38.863 -9.078 25.240 1.00 43.84 172 TYR A CA 1
ATOM 1391 C C . TYR A 1 172 ? -39.439 -9.412 23.860 1.00 43.84 172 TYR A C 1
ATOM 1393 O O . TYR A 1 172 ? -40.655 -9.450 23.673 1.00 43.84 172 TYR A O 1
ATOM 1401 N N . HIS A 1 173 ? -38.583 -9.679 22.877 1.00 46.56 173 HIS A N 1
ATOM 1402 C CA . HIS A 1 173 ? -39.008 -10.446 21.710 1.00 46.56 173 HIS A CA 1
ATOM 1403 C C . HIS A 1 173 ? -39.000 -11.924 22.094 1.00 46.56 173 HIS A C 1
ATOM 1405 O O . HIS A 1 173 ? -37.949 -12.495 22.385 1.00 46.56 173 HIS A O 1
ATOM 1411 N N . GLY A 1 174 ? -40.205 -12.498 22.182 1.00 43.12 174 GLY A N 1
ATOM 1412 C CA . GLY A 1 174 ? -40.438 -13.877 22.596 1.00 43.12 174 GLY A CA 1
ATOM 1413 C C . GLY A 1 174 ? -39.498 -14.842 21.887 1.00 43.12 174 GLY A C 1
ATOM 1414 O O . GLY A 1 174 ? -39.390 -14.825 20.664 1.00 43.12 174 GLY A O 1
ATOM 1415 N N . GLN A 1 175 ? -38.786 -15.652 22.667 1.00 50.31 175 GLN A N 1
ATOM 1416 C CA . GLN A 1 175 ? -37.921 -16.683 22.112 1.00 50.31 175 GLN A CA 1
ATOM 1417 C C . GLN A 1 175 ? -38.788 -17.797 21.521 1.00 50.31 175 GLN A C 1
ATOM 1419 O O . GLN A 1 175 ? -39.563 -18.431 22.239 1.00 50.31 175 GLN A O 1
ATOM 1424 N N . GLU A 1 176 ? -38.635 -18.035 20.219 1.00 48.81 176 GLU A N 1
ATOM 1425 C CA . GLU A 1 176 ? -38.999 -19.307 19.595 1.00 48.81 176 GLU A CA 1
ATOM 1426 C C . GLU A 1 176 ? -38.152 -20.439 20.216 1.00 48.81 176 GLU A C 1
ATOM 1428 O O . GLU A 1 176 ? -37.055 -20.203 20.723 1.00 48.81 176 GLU A O 1
ATOM 1433 N N . GLU A 1 177 ? -38.733 -21.638 20.243 1.00 52.84 177 GLU A N 1
ATOM 1434 C CA . GLU A 1 177 ? -38.380 -22.859 20.988 1.00 52.84 177 GLU A CA 1
ATOM 1435 C C . GLU A 1 177 ? -36.891 -23.111 21.339 1.00 52.84 177 GLU A C 1
ATOM 1437 O O . GLU A 1 177 ? -35.977 -22.783 20.579 1.00 52.84 177 GLU A O 1
ATOM 1442 N N . PRO A 1 178 ? -36.602 -23.765 22.486 1.00 52.16 178 PRO A N 1
ATOM 1443 C CA . PRO A 1 178 ? -35.240 -23.933 22.971 1.00 52.16 178 PRO A CA 1
ATOM 1444 C C . PRO A 1 178 ? -34.484 -24.981 22.149 1.00 52.16 178 PRO A C 1
ATOM 1446 O O . PRO A 1 178 ? -34.483 -26.171 22.465 1.00 52.16 178 PRO A O 1
ATOM 1449 N N . GLU A 1 179 ? -33.744 -24.536 21.138 1.00 55.09 179 GLU A N 1
ATOM 1450 C CA . GLU A 1 179 ? -32.617 -25.314 20.643 1.00 55.09 179 GLU A CA 1
ATOM 1451 C C . GLU A 1 179 ? -31.569 -25.379 21.768 1.00 55.09 179 GLU A C 1
ATOM 1453 O O . GLU A 1 179 ? -31.116 -24.355 22.291 1.00 55.09 179 GLU A O 1
ATOM 1458 N N . TYR A 1 180 ? -31.241 -26.595 22.209 1.00 58.84 180 TYR A N 1
ATOM 1459 C CA . TYR A 1 180 ? -30.361 -26.864 23.347 1.00 58.84 180 TYR A CA 1
ATOM 1460 C C . TYR A 1 180 ? -28.933 -26.384 23.036 1.00 58.84 180 TYR A C 1
ATOM 1462 O O . TYR A 1 180 ? -28.085 -27.140 22.560 1.00 58.84 180 TYR A O 1
ATOM 1470 N N . GLN A 1 181 ? -28.645 -25.105 23.271 1.00 65.19 181 GLN A N 1
ATOM 1471 C CA . GLN A 1 181 ? -27.305 -24.572 23.052 1.00 65.19 181 GLN A CA 1
ATOM 1472 C C . GLN A 1 181 ? -26.387 -24.926 24.229 1.00 65.19 181 GLN A C 1
ATOM 1474 O O . GLN A 1 181 ? -26.789 -24.828 25.392 1.00 65.19 181 GLN A O 1
ATOM 1479 N N . PRO A 1 182 ? -25.133 -25.337 23.965 1.00 73.88 182 PRO A N 1
ATOM 1480 C CA . PRO A 1 182 ? -24.223 -25.738 25.023 1.00 73.88 182 PRO A CA 1
ATOM 1481 C C . PRO A 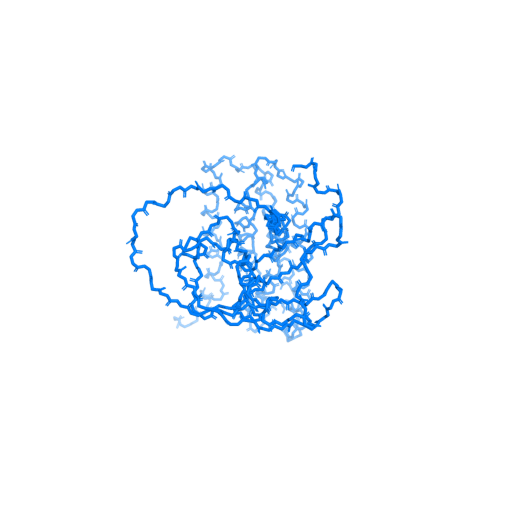1 182 ? -23.916 -24.547 25.929 1.00 73.88 182 PRO A C 1
ATOM 1483 O O . PRO A 1 182 ? -23.512 -23.486 25.454 1.00 73.88 182 PRO A O 1
ATOM 1486 N N . MET A 1 183 ? -24.038 -24.738 27.244 1.00 82.56 183 MET A N 1
ATOM 1487 C CA . MET A 1 183 ? -23.519 -23.763 28.198 1.00 82.56 183 MET A CA 1
ATOM 1488 C C . MET A 1 183 ? -21.998 -23.689 28.091 1.00 82.56 183 MET A C 1
ATOM 1490 O O . MET A 1 183 ? -21.303 -24.688 27.848 1.00 82.56 183 MET A O 1
ATOM 1494 N N . PHE A 1 184 ? -21.458 -22.501 28.298 1.00 86.81 184 PHE A N 1
ATOM 1495 C CA . PHE A 1 184 ? -20.027 -22.287 28.319 1.00 86.81 184 PHE A CA 1
ATOM 1496 C C . PHE A 1 184 ? -19.612 -21.212 29.310 1.00 86.81 184 PHE A C 1
ATOM 1498 O O . PHE A 1 184 ? -20.441 -20.480 29.830 1.00 86.81 184 PHE A O 1
ATOM 1505 N N . VAL A 1 185 ? -18.321 -21.170 29.619 1.00 88.25 185 VAL A N 1
ATOM 1506 C CA . VAL A 1 185 ? -17.729 -20.154 30.488 1.00 88.25 185 VAL A CA 1
ATOM 1507 C C . VAL A 1 185 ? -17.115 -19.077 29.605 1.00 88.25 185 VAL A C 1
ATOM 1509 O O . VAL A 1 185 ? -16.507 -19.409 28.587 1.00 88.25 185 VAL A O 1
ATOM 1512 N N . ILE A 1 186 ? -17.297 -17.816 29.984 1.00 89.31 186 ILE A N 1
ATOM 1513 C CA . ILE A 1 186 ? -16.680 -16.669 29.324 1.00 89.31 186 ILE A CA 1
ATOM 1514 C C . ILE A 1 186 ? -16.025 -15.762 30.367 1.00 89.31 186 ILE A C 1
ATOM 1516 O O . ILE A 1 186 ? -16.538 -15.618 31.482 1.00 89.31 186 ILE A O 1
ATOM 1520 N N . ASP A 1 187 ? -14.905 -15.156 29.982 1.00 90.25 187 ASP A N 1
ATOM 1521 C CA . ASP A 1 187 ? -14.205 -14.164 30.792 1.00 90.25 187 ASP A CA 1
ATOM 1522 C C . ASP A 1 187 ? -14.576 -12.758 30.327 1.00 90.25 187 ASP A C 1
ATOM 1524 O O . ASP A 1 187 ? -14.518 -12.451 29.134 1.00 90.25 187 ASP A O 1
ATOM 1528 N N . VAL A 1 188 ? -14.924 -11.894 31.277 1.00 90.94 188 VAL A N 1
ATOM 1529 C CA . VAL A 1 188 ? -15.234 -10.484 31.049 1.00 90.94 188 VAL A CA 1
ATOM 1530 C C . VAL A 1 188 ? -14.214 -9.608 31.763 1.00 90.94 188 VAL A C 1
ATOM 1532 O O . VAL A 1 188 ? -14.084 -9.666 32.983 1.00 90.94 188 VAL A O 1
ATOM 1535 N N . GLU A 1 189 ? -13.501 -8.778 31.009 1.00 91.44 189 GLU A N 1
ATOM 1536 C CA . GLU A 1 189 ? -12.609 -7.739 31.522 1.00 91.44 189 GLU A CA 1
ATOM 1537 C C . GLU A 1 189 ? -13.361 -6.410 31.635 1.00 91.44 189 GLU A C 1
ATOM 1539 O O . GLU A 1 189 ? -13.880 -5.902 30.638 1.00 91.44 189 GLU A O 1
ATOM 1544 N N . LEU A 1 190 ? -13.403 -5.832 32.838 1.00 90.81 190 LEU A N 1
ATOM 1545 C CA . LEU A 1 190 ? -14.042 -4.537 33.092 1.00 90.81 190 LEU A CA 1
ATOM 1546 C C . LEU A 1 190 ? -13.365 -3.775 34.241 1.00 90.81 190 LEU A C 1
ATOM 1548 O O . LEU A 1 190 ? -12.617 -4.350 35.027 1.00 90.81 190 LEU A O 1
ATOM 1552 N N . THR A 1 191 ? -13.614 -2.469 34.348 1.00 88.56 191 THR A N 1
ATOM 1553 C CA . THR A 1 191 ? -13.065 -1.615 35.418 1.00 88.56 191 THR A CA 1
ATOM 1554 C C . THR A 1 191 ? -14.118 -1.293 36.475 1.00 88.56 191 THR A C 1
ATOM 1556 O O . THR A 1 191 ? -15.301 -1.146 36.170 1.00 88.56 191 THR A O 1
ATOM 1559 N N . ARG A 1 192 ? -13.721 -1.143 37.746 1.00 85.56 192 ARG A N 1
ATOM 1560 C CA . ARG A 1 192 ? -14.687 -0.911 38.842 1.00 85.56 192 ARG A CA 1
ATOM 1561 C C . ARG A 1 192 ? -15.216 0.515 38.861 1.00 85.56 192 ARG A C 1
ATOM 1563 O O . ARG A 1 192 ? -16.425 0.706 38.968 1.00 85.56 192 ARG A O 1
ATOM 1570 N N . LYS A 1 193 ? -14.335 1.500 38.676 1.00 84.75 193 LYS A N 1
ATOM 1571 C CA . LYS A 1 193 ? -14.643 2.938 38.752 1.00 84.75 193 LYS A CA 1
ATOM 1572 C C . LYS A 1 193 ? -14.328 3.667 37.437 1.00 84.75 193 LYS A C 1
ATOM 1574 O O . LYS A 1 193 ? -13.505 3.178 36.657 1.00 84.75 193 LYS A O 1
ATOM 1579 N N . PRO A 1 194 ? -14.980 4.807 37.151 1.00 78.75 194 PRO A N 1
ATOM 1580 C CA . PRO A 1 194 ? -14.595 5.669 36.040 1.00 78.75 194 PRO A CA 1
ATOM 1581 C C . PRO A 1 194 ? -13.162 6.179 36.251 1.00 78.75 194 PRO A C 1
ATOM 1583 O O . PRO A 1 194 ? -12.806 6.599 37.348 1.00 78.75 194 PRO A O 1
ATOM 1586 N N . GLY A 1 195 ? -12.332 6.121 35.208 1.00 74.00 195 GLY A N 1
ATOM 1587 C CA . GLY A 1 195 ? -10.928 6.555 35.270 1.00 74.00 195 GLY A CA 1
ATOM 1588 C C . GLY A 1 195 ? -9.951 5.535 35.865 1.00 74.00 195 GLY A C 1
ATOM 1589 O O . GLY A 1 195 ? -8.754 5.804 35.901 1.00 74.00 195 GLY A O 1
ATOM 1590 N N . ASP A 1 196 ? -10.432 4.366 36.289 1.00 81.50 196 ASP A N 1
ATOM 1591 C CA . ASP A 1 196 ? -9.560 3.276 36.716 1.00 81.50 196 ASP A CA 1
ATOM 1592 C C . ASP A 1 196 ? -8.803 2.693 35.511 1.00 81.50 196 ASP A C 1
ATOM 1594 O O . ASP A 1 196 ? -9.372 2.519 34.427 1.00 81.50 196 ASP A O 1
ATOM 1598 N N . THR A 1 197 ? -7.512 2.425 35.697 1.00 74.75 197 THR A N 1
ATOM 1599 C CA . THR A 1 197 ? -6.615 1.936 34.636 1.00 74.75 197 THR A CA 1
ATOM 1600 C C . THR A 1 197 ? -6.377 0.435 34.712 1.00 74.75 197 THR A C 1
ATOM 1602 O O . THR A 1 197 ? -5.914 -0.136 33.726 1.00 74.75 197 THR A O 1
ATOM 1605 N N . ASP A 1 198 ? -6.742 -0.205 35.827 1.00 82.31 198 ASP A N 1
ATOM 1606 C CA . ASP A 1 198 ? -6.530 -1.633 36.045 1.00 82.31 198 ASP A CA 1
ATOM 1607 C C . ASP A 1 198 ? -7.844 -2.423 35.866 1.00 82.31 198 ASP A C 1
ATOM 1609 O O . ASP A 1 198 ? -8.727 -2.388 36.734 1.00 82.31 198 ASP A O 1
ATOM 1613 N N . PRO A 1 199 ? -8.051 -3.097 34.716 1.00 85.38 199 PRO A N 1
ATOM 1614 C CA . PRO A 1 199 ? -9.216 -3.944 34.513 1.00 85.38 199 PRO A CA 1
ATOM 1615 C C . PRO A 1 199 ? -9.080 -5.244 35.309 1.00 85.38 199 PRO A C 1
ATOM 1617 O O . PRO A 1 199 ? -8.023 -5.868 35.348 1.00 85.38 199 PRO A O 1
ATOM 1620 N N . PHE A 1 200 ? -10.187 -5.712 35.878 1.00 88.62 200 PHE A N 1
ATOM 1621 C CA . PHE A 1 200 ? -10.257 -7.022 36.519 1.00 88.62 200 PHE A CA 1
ATOM 1622 C C . PHE A 1 200 ? -11.099 -7.987 35.682 1.00 88.62 200 PHE A C 1
ATOM 1624 O O . PHE A 1 200 ? -11.917 -7.573 34.858 1.00 88.62 200 PHE A O 1
ATOM 1631 N N . ARG A 1 201 ? -10.882 -9.287 35.899 1.00 89.69 201 ARG A N 1
ATOM 1632 C CA . ARG A 1 201 ? -11.566 -10.366 35.179 1.00 89.69 201 ARG A CA 1
ATOM 1633 C C . ARG A 1 201 ? -12.692 -10.965 36.010 1.00 89.69 201 ARG A C 1
ATOM 1635 O O . ARG A 1 201 ? -12.484 -11.319 37.170 1.00 89.69 201 ARG A O 1
ATOM 1642 N N . LEU A 1 202 ? -13.857 -11.114 35.388 1.00 89.62 202 LEU A N 1
ATOM 1643 C CA . LEU A 1 202 ? -14.996 -11.875 35.888 1.00 89.62 202 LEU A CA 1
ATOM 1644 C C . LEU A 1 202 ? -15.264 -13.071 34.989 1.00 89.62 202 LEU A C 1
ATOM 1646 O O . LEU A 1 202 ? -15.487 -12.918 33.794 1.00 89.62 202 LEU A O 1
ATOM 1650 N N . THR A 1 203 ? -15.303 -14.252 35.587 1.00 88.88 203 THR A N 1
ATOM 1651 C CA . THR A 1 203 ? -15.587 -15.502 34.886 1.00 88.88 203 THR A CA 1
ATOM 1652 C C . THR A 1 203 ? -17.001 -15.953 35.223 1.00 88.88 203 THR A C 1
ATOM 1654 O O . THR A 1 203 ? -17.336 -16.127 36.397 1.00 88.88 203 THR A O 1
ATOM 1657 N N . ALA A 1 204 ? -17.839 -16.158 34.208 1.00 87.69 204 ALA A N 1
ATOM 1658 C CA . ALA A 1 204 ? -19.230 -16.555 34.408 1.00 87.69 204 ALA A CA 1
ATOM 1659 C C . ALA A 1 204 ? -19.716 -17.559 33.358 1.00 87.69 204 ALA A C 1
ATOM 1661 O O . ALA A 1 204 ? -19.218 -17.618 32.233 1.00 87.69 204 ALA A O 1
ATOM 1662 N N . LYS A 1 205 ? -20.692 -18.384 33.757 1.00 88.62 205 LYS A N 1
ATOM 1663 C CA . LYS A 1 205 ? -21.347 -19.363 32.882 1.00 88.62 205 LYS A CA 1
ATOM 1664 C C . LYS A 1 205 ? -22.492 -18.701 32.119 1.00 88.62 205 LYS A C 1
ATOM 1666 O O . LYS A 1 205 ? -23.283 -17.971 32.708 1.00 88.62 205 LYS A O 1
ATOM 1671 N N . VAL A 1 206 ? -22.582 -19.000 30.829 1.00 87.25 206 VAL A N 1
ATOM 1672 C CA . VAL A 1 206 ? -23.563 -18.456 29.886 1.00 87.25 206 VAL A CA 1
ATOM 1673 C C . VAL A 1 206 ? -24.187 -19.562 29.052 1.00 87.25 206 VAL A C 1
ATOM 1675 O O . VAL A 1 206 ? -23.552 -20.582 28.777 1.00 87.25 206 VAL A O 1
ATOM 1678 N N . SER A 1 207 ? -25.427 -19.337 28.623 1.00 86.25 207 SER A N 1
ATOM 1679 C CA . SER A 1 207 ? -26.079 -20.121 27.576 1.00 86.25 207 SER A CA 1
ATOM 1680 C C . SER A 1 207 ? -26.014 -19.362 26.252 1.00 86.25 207 SER A C 1
ATOM 1682 O O . SER A 1 207 ? -26.191 -18.144 26.222 1.00 86.25 207 SER A O 1
ATOM 1684 N N . GLY A 1 208 ? -25.778 -20.070 25.146 1.00 82.44 208 GLY A N 1
ATOM 1685 C CA . GLY A 1 208 ? -25.626 -19.447 23.828 1.00 82.44 208 GLY A CA 1
ATOM 1686 C C . GLY A 1 208 ? -26.891 -18.741 23.303 1.00 82.44 208 GLY A C 1
ATOM 1687 O O . GLY A 1 208 ? -26.794 -17.826 22.481 1.00 82.44 208 GLY A O 1
ATOM 1688 N N . ASN A 1 209 ? -28.072 -19.127 23.794 1.00 84.19 209 ASN A N 1
ATOM 1689 C CA . ASN A 1 209 ? -29.359 -18.527 23.430 1.00 84.19 209 ASN A CA 1
ATOM 1690 C C . ASN A 1 209 ? -29.710 -17.280 24.259 1.00 84.19 209 ASN A C 1
ATOM 1692 O O . ASN A 1 209 ? -30.721 -16.639 23.992 1.00 84.19 209 ASN A O 1
ATOM 1696 N N . MET A 1 210 ? -28.904 -16.934 25.263 1.00 85.19 210 MET A N 1
ATOM 1697 C CA . MET A 1 210 ? -29.199 -15.808 26.139 1.00 85.19 210 MET A CA 1
ATOM 1698 C C . MET A 1 210 ? -28.843 -14.487 25.458 1.00 85.19 210 MET A C 1
ATOM 1700 O O . MET A 1 210 ? -27.852 -14.410 24.727 1.00 85.19 210 MET A O 1
ATOM 1704 N N . ASN A 1 211 ? -29.639 -13.446 25.696 1.00 89.50 211 ASN A N 1
ATOM 1705 C CA . ASN A 1 211 ? -29.321 -12.096 25.248 1.00 89.50 211 ASN A CA 1
ATOM 1706 C C . ASN A 1 211 ? -28.079 -11.569 25.991 1.00 89.50 211 ASN A C 1
ATOM 1708 O O . ASN A 1 211 ? -27.978 -11.717 27.214 1.00 89.50 211 ASN A O 1
ATOM 1712 N N . PHE A 1 212 ? -27.124 -10.981 25.261 1.00 90.12 212 PHE A N 1
ATOM 1713 C CA . PHE A 1 212 ? -25.869 -10.522 25.852 1.00 90.12 212 PHE A CA 1
ATOM 1714 C C . PHE A 1 212 ? -26.079 -9.378 26.858 1.00 90.12 212 PHE A C 1
ATOM 1716 O O . PHE A 1 212 ? -25.539 -9.438 27.964 1.00 90.12 212 PHE A O 1
ATOM 1723 N N . GLY A 1 213 ? -26.875 -8.362 26.513 1.00 87.38 213 GLY A N 1
ATOM 1724 C CA . GLY A 1 213 ? -27.119 -7.200 27.367 1.00 87.38 213 GLY A CA 1
ATOM 1725 C C . GLY A 1 213 ? -27.826 -7.564 28.673 1.00 87.38 213 GLY A C 1
ATOM 1726 O O . GLY A 1 213 ? -27.384 -7.163 29.751 1.00 87.38 213 GLY A O 1
ATOM 1727 N N . GLN A 1 214 ? -28.872 -8.393 28.601 1.00 86.38 214 GLN A N 1
ATOM 1728 C CA . GLN A 1 214 ? -29.583 -8.879 29.794 1.00 86.38 214 GLN A CA 1
ATOM 1729 C C . GLN A 1 214 ? -28.670 -9.685 30.714 1.00 86.38 214 GLN A C 1
ATOM 1731 O O . GLN A 1 214 ? -28.629 -9.448 31.922 1.00 86.38 214 GLN A O 1
ATOM 1736 N N . TRP A 1 215 ? -27.899 -10.615 30.144 1.00 90.25 215 TRP A N 1
ATOM 1737 C CA . TRP A 1 215 ? -26.942 -11.388 30.923 1.00 90.25 215 TRP A CA 1
ATOM 1738 C C . TRP A 1 215 ? -25.931 -10.491 31.630 1.00 90.25 215 TRP A C 1
ATOM 1740 O O . TRP A 1 215 ? -25.634 -10.705 32.805 1.00 90.25 215 TRP A O 1
ATOM 1750 N N . PHE A 1 216 ? -25.404 -9.492 30.922 1.00 90.44 216 PHE A N 1
ATOM 1751 C CA . PHE A 1 216 ? -24.401 -8.597 31.476 1.00 90.44 216 PHE A CA 1
ATOM 1752 C C . PHE A 1 216 ? -24.962 -7.782 32.649 1.00 90.44 216 PHE A C 1
ATOM 1754 O O . PHE A 1 216 ? -24.278 -7.628 33.660 1.00 90.44 216 PHE A O 1
ATOM 1761 N N . LYS A 1 217 ? -26.231 -7.357 32.584 1.00 89.25 217 LYS A N 1
ATOM 1762 C CA . LYS A 1 217 ? -26.935 -6.751 33.727 1.00 89.25 217 LYS A CA 1
ATOM 1763 C C . LYS A 1 217 ? -26.968 -7.684 34.936 1.00 89.25 217 LYS A C 1
ATOM 1765 O O . LYS A 1 217 ? -26.498 -7.308 36.006 1.00 89.25 217 LYS A O 1
ATOM 1770 N N . CYS A 1 218 ? -27.437 -8.920 34.751 1.00 87.31 218 CYS A N 1
ATOM 1771 C CA . CYS A 1 218 ? -27.492 -9.909 35.829 1.00 87.31 218 CYS A CA 1
ATOM 1772 C C . CYS A 1 218 ? -26.103 -10.209 36.416 1.00 87.31 218 CYS A C 1
ATOM 1774 O O . CYS A 1 218 ? -25.963 -10.334 37.631 1.00 87.31 218 CYS A O 1
ATOM 1776 N N . LEU A 1 219 ? -25.069 -10.284 35.571 1.00 89.94 219 LEU A N 1
ATOM 1777 C CA . LEU A 1 219 ? -23.685 -10.490 35.999 1.00 89.94 219 LEU A CA 1
ATOM 1778 C C . LEU A 1 219 ? -23.214 -9.371 36.938 1.00 89.94 219 LEU A C 1
ATOM 1780 O O . LEU A 1 219 ? -22.610 -9.649 37.977 1.00 89.94 219 LEU A O 1
ATOM 1784 N N . LEU A 1 220 ? -23.492 -8.116 36.578 1.00 89.12 220 LEU A N 1
ATOM 1785 C CA . LEU A 1 220 ? -23.141 -6.955 37.393 1.00 89.12 220 LEU A CA 1
ATOM 1786 C C . LEU A 1 220 ? -23.920 -6.928 38.712 1.00 89.12 220 LEU A C 1
ATOM 1788 O O . LEU A 1 220 ? -23.321 -6.685 39.760 1.00 89.12 220 LEU A O 1
ATOM 1792 N N . ASP A 1 221 ? -25.217 -7.233 38.680 1.00 88.69 221 ASP A N 1
ATOM 1793 C CA . ASP A 1 221 ? -26.074 -7.265 39.871 1.00 88.69 221 ASP A CA 1
ATOM 1794 C C . ASP A 1 221 ? -25.614 -8.330 40.867 1.00 88.69 221 ASP A C 1
ATOM 1796 O O . ASP A 1 221 ? -25.461 -8.061 42.063 1.00 88.69 221 ASP A O 1
ATOM 1800 N N . GLU A 1 222 ? -25.325 -9.537 40.376 1.00 87.56 222 GLU A N 1
ATOM 1801 C CA . GLU A 1 222 ? -24.791 -10.615 41.201 1.00 87.56 222 GLU A CA 1
ATOM 1802 C C . GLU A 1 222 ? -23.431 -10.266 41.802 1.00 87.56 222 GLU A C 1
ATOM 1804 O O . GLU A 1 222 ? -23.193 -10.541 42.983 1.00 87.56 222 GLU A O 1
ATOM 1809 N N . TYR A 1 223 ? -22.533 -9.675 41.010 1.00 88.12 223 TYR A N 1
ATOM 1810 C CA . TYR A 1 223 ? -21.218 -9.269 41.491 1.00 88.12 223 TYR A CA 1
ATOM 1811 C C . TYR A 1 223 ? -21.335 -8.191 42.574 1.00 88.12 223 TYR A C 1
ATOM 1813 O O . TYR A 1 223 ? -20.764 -8.337 43.654 1.00 88.12 223 TYR A O 1
ATOM 1821 N N . ASN A 1 224 ? -22.132 -7.148 42.332 1.00 89.19 224 ASN A N 1
ATOM 1822 C CA . ASN A 1 224 ? -22.331 -6.050 43.278 1.00 89.19 224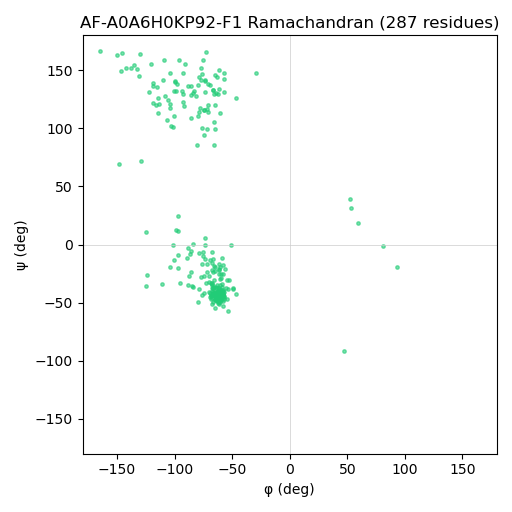 ASN A CA 1
ATOM 1823 C C . ASN A 1 224 ? -22.989 -6.523 44.580 1.00 89.19 224 ASN A C 1
ATOM 1825 O O . ASN A 1 224 ? -22.622 -6.058 45.659 1.00 89.19 224 ASN A O 1
ATOM 1829 N N . LYS A 1 225 ? -23.900 -7.500 44.506 1.00 89.56 225 LYS A N 1
ATOM 1830 C CA . LYS A 1 225 ? -24.492 -8.136 45.689 1.00 89.56 225 LYS A CA 1
ATOM 1831 C C . LYS A 1 225 ? -23.472 -8.962 46.481 1.00 89.56 225 LYS A C 1
ATOM 1833 O O . LYS A 1 225 ? -23.500 -8.943 47.709 1.00 89.56 225 LYS A O 1
ATOM 1838 N N . LYS A 1 226 ? -22.578 -9.690 45.799 1.00 88.44 226 LYS A N 1
ATOM 1839 C CA . LYS A 1 226 ? -21.519 -10.507 46.427 1.00 88.44 226 LYS A CA 1
ATOM 1840 C C . LYS A 1 226 ? -20.369 -9.663 46.981 1.00 88.44 226 LYS A C 1
ATOM 1842 O O . LYS A 1 226 ? -19.711 -10.086 47.927 1.00 88.44 226 LYS A O 1
ATOM 1847 N N . THR A 1 227 ? -20.112 -8.482 46.422 1.00 86.25 227 THR A N 1
ATOM 1848 C CA . THR A 1 227 ? -19.022 -7.589 46.849 1.00 86.25 227 THR A CA 1
ATOM 1849 C C . THR A 1 227 ? -19.529 -6.160 47.097 1.00 86.25 227 THR A C 1
ATOM 1851 O O . THR A 1 227 ? -19.184 -5.242 46.351 1.00 86.25 227 THR A O 1
ATOM 1854 N N . PRO A 1 228 ? -20.298 -5.928 48.184 1.00 84.25 228 PRO A N 1
ATOM 1855 C CA . PRO A 1 228 ? -20.853 -4.604 48.483 1.00 84.25 228 PRO A CA 1
ATOM 1856 C C . PRO A 1 228 ? -19.791 -3.559 48.843 1.00 84.25 228 PRO A C 1
ATOM 1858 O O . PRO A 1 228 ? -20.022 -2.363 48.704 1.00 84.25 228 PRO A O 1
ATOM 1861 N N . SER A 1 229 ? -18.620 -3.996 49.318 1.00 82.62 229 SER A N 1
ATOM 1862 C CA . SER A 1 229 ? -17.519 -3.115 49.724 1.00 82.62 229 SER A CA 1
ATOM 1863 C C . SER A 1 229 ? -16.811 -2.439 48.547 1.00 82.62 229 SER A C 1
ATOM 1865 O O . SER A 1 229 ? -16.193 -1.392 48.730 1.00 82.62 229 SER A O 1
ATOM 1867 N N . ASN A 1 230 ? -16.877 -3.022 47.345 1.00 84.06 230 ASN A N 1
ATOM 1868 C CA . ASN A 1 230 ? -16.224 -2.485 46.151 1.00 84.06 230 ASN A CA 1
ATOM 1869 C C . ASN A 1 230 ? -17.020 -2.817 44.870 1.00 84.06 230 ASN A C 1
ATOM 1871 O O . ASN A 1 230 ? -16.574 -3.646 44.064 1.00 84.06 230 ASN A O 1
ATOM 1875 N N . PRO A 1 231 ? -18.205 -2.201 44.692 1.00 85.94 231 PRO A N 1
ATOM 1876 C CA . PRO A 1 231 ? -19.088 -2.487 43.570 1.00 85.94 231 PRO A CA 1
ATOM 1877 C C . PRO A 1 231 ? -18.583 -1.858 42.265 1.00 85.94 231 PRO A C 1
ATOM 1879 O O . PRO A 1 231 ? -17.838 -0.874 42.247 1.00 85.94 231 PRO A O 1
ATOM 1882 N N . VAL A 1 232 ? -19.047 -2.410 41.149 1.00 85.19 232 VAL A N 1
ATOM 1883 C CA . VAL A 1 232 ? -18.921 -1.818 39.818 1.00 85.19 232 VAL A CA 1
ATOM 1884 C C . VAL A 1 232 ? -19.907 -0.658 39.715 1.00 85.19 232 VAL A C 1
ATOM 1886 O O . VAL A 1 232 ? -21.122 -0.851 39.761 1.00 85.19 232 VAL A O 1
ATOM 1889 N N . GLN A 1 233 ? -19.387 0.557 39.552 1.00 82.44 233 GLN A N 1
ATOM 1890 C CA . GLN A 1 233 ? -20.215 1.752 39.390 1.00 82.44 233 GLN A CA 1
ATOM 1891 C C . GLN A 1 233 ? -20.876 1.747 38.005 1.00 82.44 233 GLN A C 1
ATOM 1893 O O . GLN A 1 233 ? -20.187 1.759 36.982 1.00 82.44 233 GLN A O 1
ATOM 1898 N N . CYS A 1 234 ? -22.206 1.679 37.970 1.00 78.62 234 CYS A N 1
ATOM 1899 C CA . CYS A 1 234 ? -22.986 1.605 36.725 1.00 78.62 234 CYS A CA 1
ATOM 1900 C C . CYS A 1 234 ? -23.667 2.936 36.369 1.00 78.62 234 CYS A C 1
ATOM 1902 O O . CYS A 1 234 ? -23.970 3.168 35.204 1.00 78.62 234 CYS A O 1
ATOM 1904 N N . TYR A 1 235 ? -23.817 3.831 37.347 1.00 78.56 235 TYR A N 1
ATOM 1905 C CA . TYR A 1 235 ? -24.452 5.140 37.218 1.00 78.56 235 TYR A CA 1
ATOM 1906 C C . TYR A 1 235 ? -23.643 6.197 37.983 1.00 78.56 235 TYR A C 1
ATOM 1908 O O . TYR A 1 235 ? -22.982 5.879 38.974 1.00 78.56 235 TYR A O 1
ATOM 1916 N N . ASN A 1 236 ? -23.704 7.454 37.534 1.00 71.81 236 ASN A N 1
ATOM 1917 C CA . ASN A 1 236 ? -23.019 8.592 38.172 1.00 71.81 236 ASN A CA 1
ATOM 1918 C C . ASN A 1 236 ? -23.948 9.431 39.078 1.00 71.81 236 ASN A C 1
ATOM 1920 O O . ASN A 1 236 ? -23.632 10.560 39.439 1.00 71.81 236 ASN A O 1
ATOM 1924 N N . GLY A 1 237 ? -25.139 8.915 39.393 1.00 67.06 237 GLY A N 1
ATOM 1925 C CA . GLY A 1 237 ? -26.158 9.582 40.216 1.00 67.06 237 GLY A CA 1
ATOM 1926 C C . GLY A 1 237 ? -27.210 10.385 39.438 1.00 67.06 237 GLY A C 1
ATOM 1927 O O . GLY A 1 237 ? -28.282 10.621 39.982 1.00 67.06 237 GLY A O 1
ATOM 1928 N N . GLN A 1 238 ? -26.946 10.758 38.179 1.00 64.06 238 GLN A N 1
ATOM 1929 C CA . GLN A 1 238 ? -27.911 11.433 37.287 1.00 64.06 238 GLN A CA 1
ATOM 1930 C C . GLN A 1 238 ? -28.124 10.700 35.954 1.00 64.06 238 GLN A C 1
ATOM 1932 O O . GLN A 1 238 ? -29.244 10.667 35.458 1.00 64.06 238 GLN A O 1
ATOM 1937 N N . GLU A 1 239 ? -27.076 10.087 35.400 1.00 72.25 239 GLU A N 1
ATOM 1938 C CA . GLU A 1 239 ? -27.136 9.314 34.156 1.00 72.25 239 GLU A CA 1
ATOM 1939 C C . GLU A 1 239 ? -26.373 7.989 34.305 1.00 72.25 239 GLU A C 1
ATOM 1941 O O . GLU A 1 239 ? -25.445 7.859 35.121 1.00 72.25 239 GLU A O 1
ATOM 1946 N N . ASP A 1 240 ? -26.772 7.011 33.496 1.00 76.94 240 ASP A N 1
ATOM 1947 C CA . ASP A 1 240 ? -26.084 5.733 33.369 1.00 76.94 240 ASP A CA 1
ATOM 1948 C C . ASP A 1 240 ? -24.817 5.854 32.534 1.00 76.94 240 ASP A C 1
ATOM 1950 O O . ASP A 1 240 ? -24.759 6.580 31.540 1.00 76.94 240 ASP A O 1
ATOM 1954 N N . TYR A 1 241 ? -23.808 5.059 32.884 1.00 82.00 241 TYR A N 1
ATOM 1955 C CA . TYR A 1 241 ? -22.664 4.885 32.002 1.00 82.00 241 TYR A CA 1
ATOM 1956 C C . TYR A 1 241 ? -23.042 4.014 30.802 1.00 82.00 241 TYR A C 1
ATOM 1958 O O . TYR A 1 241 ? -23.575 2.915 30.963 1.00 82.00 241 TYR A O 1
ATOM 1966 N N . GLY A 1 242 ? -22.690 4.481 29.603 1.00 84.44 242 GLY A N 1
ATOM 1967 C CA . GLY A 1 242 ? -22.733 3.673 28.391 1.00 84.44 242 GLY A CA 1
ATOM 1968 C C . GLY A 1 242 ? -21.601 2.653 28.372 1.00 84.44 242 GLY A C 1
ATOM 1969 O O . GLY A 1 242 ? -20.468 2.952 28.758 1.00 84.44 242 GLY A O 1
ATOM 1970 N N . TRP A 1 243 ? -21.893 1.447 27.903 1.00 86.75 243 TRP A N 1
ATOM 1971 C CA . TRP A 1 243 ? -20.912 0.383 27.730 1.00 86.75 243 TRP A CA 1
ATOM 1972 C C . TRP A 1 243 ? -20.815 -0.030 26.269 1.00 86.75 243 TRP A C 1
ATOM 1974 O O . TRP A 1 243 ? -21.821 -0.166 25.574 1.00 86.75 243 TRP A O 1
ATOM 1984 N N . VAL A 1 244 ? -19.583 -0.260 25.825 1.00 89.06 244 VAL A N 1
ATOM 1985 C CA . VAL A 1 244 ? -19.272 -0.865 24.531 1.00 89.06 244 VAL A CA 1
ATOM 1986 C C . VAL A 1 244 ? -18.524 -2.164 24.774 1.00 89.06 244 VAL A C 1
ATOM 1988 O O . VAL A 1 244 ? -17.598 -2.225 25.592 1.00 89.06 244 VAL A O 1
ATOM 1991 N N . PHE A 1 245 ? -18.915 -3.193 24.033 1.00 90.56 245 PHE A N 1
ATOM 1992 C CA . PHE A 1 245 ? -18.406 -4.545 24.189 1.00 90.56 245 PHE A CA 1
ATOM 1993 C C . PHE A 1 245 ? -17.639 -4.981 22.950 1.00 90.56 245 PHE A C 1
ATOM 1995 O O . PHE A 1 245 ? -18.080 -4.786 21.817 1.00 90.56 245 PHE A O 1
ATOM 2002 N N . TYR A 1 246 ? -16.482 -5.598 23.164 1.00 89.81 246 TYR A N 1
ATOM 2003 C CA . TYR A 1 246 ? -15.712 -6.196 22.083 1.00 89.81 246 TYR A CA 1
ATOM 2004 C C . TYR A 1 246 ? -14.969 -7.444 22.544 1.00 89.81 246 TYR A C 1
ATOM 2006 O O . TYR A 1 246 ? -14.545 -7.559 23.691 1.00 89.81 246 TYR A O 1
ATOM 2014 N N . VAL A 1 247 ? -14.774 -8.383 21.624 1.00 88.56 247 VAL A N 1
ATOM 2015 C CA . VAL A 1 247 ? -13.930 -9.555 21.837 1.00 88.56 247 VAL A CA 1
ATOM 2016 C C . VAL A 1 247 ? -12.478 -9.185 21.579 1.00 88.56 247 VAL A C 1
ATOM 2018 O O . VAL A 1 247 ? -12.141 -8.628 20.528 1.00 88.56 247 VAL A O 1
ATOM 2021 N N . LYS A 1 248 ? -11.605 -9.568 22.510 1.00 78.00 248 LYS A N 1
ATOM 2022 C CA . LYS A 1 248 ? -10.157 -9.561 22.318 1.00 78.00 248 LYS A CA 1
ATOM 2023 C C . LYS A 1 248 ? -9.679 -11.005 22.167 1.00 78.00 248 LYS A C 1
ATOM 2025 O O . LYS A 1 248 ? -9.638 -11.752 23.134 1.00 78.00 248 LYS A O 1
ATOM 2030 N N . HIS A 1 249 ? -9.315 -11.391 20.945 1.00 68.31 249 HIS A N 1
ATOM 2031 C CA . HIS A 1 249 ? -8.766 -12.723 20.662 1.00 68.31 249 HIS A CA 1
ATOM 2032 C C . HIS A 1 249 ? -7.281 -12.841 21.028 1.00 68.31 249 HIS A C 1
ATOM 2034 O O . HIS A 1 249 ? -6.858 -13.802 21.658 1.00 68.31 249 HIS A O 1
ATOM 2040 N N . SER A 1 250 ? -6.470 -11.882 20.575 1.00 69.31 250 SER A N 1
ATOM 2041 C CA . SER A 1 250 ? -5.011 -11.843 20.726 1.00 69.31 250 SER A CA 1
ATOM 2042 C C . SER A 1 250 ? -4.511 -10.429 20.403 1.00 69.31 250 SER A C 1
ATOM 2044 O O . SER A 1 250 ? -5.256 -9.634 19.829 1.00 69.31 250 SER A O 1
ATOM 2046 N N . TYR A 1 251 ? -3.258 -10.105 20.737 1.00 64.12 251 TYR A N 1
ATOM 2047 C CA . TYR A 1 251 ? -2.650 -8.790 20.477 1.00 64.12 251 TYR A CA 1
ATOM 2048 C C . TYR A 1 251 ? -2.640 -8.389 18.991 1.00 64.12 251 TYR A C 1
ATOM 2050 O O . TYR A 1 251 ? -2.645 -7.200 18.695 1.00 64.12 251 TYR A O 1
ATOM 2058 N N . PHE A 1 252 ? -2.664 -9.358 18.069 1.00 68.12 252 PHE A N 1
ATOM 2059 C CA . PHE A 1 252 ? -2.588 -9.118 16.620 1.00 68.12 252 PHE A CA 1
ATOM 2060 C C . PHE A 1 252 ? -3.932 -9.193 15.884 1.00 68.12 252 PHE A C 1
ATOM 2062 O O . PHE A 1 252 ? -3.968 -9.032 14.668 1.00 68.12 252 PHE A O 1
ATOM 2069 N N . HIS A 1 253 ? -5.032 -9.471 16.585 1.00 68.31 253 HIS A N 1
ATOM 2070 C CA . HIS A 1 253 ? -6.351 -9.561 15.959 1.00 68.31 253 HIS A CA 1
ATOM 2071 C C . HIS A 1 253 ? -7.132 -8.267 16.171 1.00 68.31 253 HIS A C 1
ATOM 2073 O O . HIS A 1 253 ? -7.109 -7.689 17.260 1.00 68.31 253 HIS A O 1
ATOM 2079 N N . ALA A 1 254 ? -7.853 -7.836 15.132 1.00 72.44 254 ALA A N 1
ATOM 2080 C CA . ALA A 1 254 ? -8.791 -6.729 15.245 1.00 72.44 254 ALA A CA 1
ATOM 2081 C C . ALA A 1 254 ? -9.831 -7.028 16.337 1.00 72.44 254 ALA A C 1
ATOM 2083 O O . ALA A 1 254 ? -10.264 -8.171 16.519 1.00 72.44 254 ALA A O 1
ATOM 2084 N N . ARG A 1 255 ? -10.214 -5.988 17.080 1.00 80.44 255 ARG A N 1
ATOM 2085 C CA . ARG A 1 255 ? -11.288 -6.084 18.072 1.00 80.44 255 ARG A CA 1
ATOM 2086 C C . ARG A 1 255 ? -12.588 -6.341 17.326 1.00 80.44 255 ARG A C 1
ATOM 2088 O O . ARG A 1 255 ? -12.870 -5.662 16.347 1.00 80.44 255 ARG A O 1
ATOM 2095 N N . ARG A 1 256 ? -13.371 -7.313 17.784 1.00 85.38 256 ARG A N 1
ATOM 2096 C CA . ARG A 1 256 ? -14.676 -7.607 17.185 1.00 85.38 256 ARG A CA 1
ATOM 2097 C C . ARG A 1 256 ? -15.772 -7.069 18.084 1.00 85.38 256 ARG A C 1
ATOM 2099 O O . ARG A 1 256 ? -15.883 -7.532 19.215 1.00 85.38 256 ARG A O 1
ATOM 2106 N N . TYR A 1 257 ? -16.561 -6.128 17.581 1.00 87.81 257 TYR A N 1
ATOM 2107 C CA . TYR A 1 257 ? -17.729 -5.602 18.282 1.00 87.81 257 TYR A CA 1
ATOM 2108 C C . TYR A 1 257 ? -18.729 -6.708 18.653 1.00 87.81 257 TYR A C 1
ATOM 2110 O O . TYR A 1 257 ? -18.853 -7.709 17.942 1.00 87.81 257 TYR A O 1
ATOM 2118 N N . ILE A 1 258 ? -19.413 -6.524 19.780 1.00 87.06 258 ILE A N 1
ATOM 2119 C CA . ILE A 1 258 ? -20.502 -7.376 20.259 1.00 87.06 258 ILE A CA 1
ATOM 2120 C C . ILE A 1 258 ? -21.750 -6.499 20.339 1.00 87.06 258 ILE A C 1
ATOM 2122 O O . ILE A 1 258 ? -21.740 -5.499 21.058 1.00 87.06 258 ILE A O 1
ATOM 2126 N N . ASP A 1 259 ? -22.811 -6.884 19.630 1.00 87.62 259 ASP A N 1
ATOM 2127 C CA . ASP A 1 259 ? -24.099 -6.200 19.713 1.00 87.62 259 ASP A CA 1
ATOM 2128 C C . ASP A 1 259 ? -24.819 -6.633 21.006 1.00 87.62 259 ASP A C 1
ATOM 2130 O O . ASP A 1 259 ? -25.120 -7.822 21.172 1.00 87.62 259 ASP A O 1
ATOM 2134 N N . PRO A 1 260 ? -25.089 -5.707 21.941 1.00 86.38 260 PRO A N 1
ATOM 2135 C CA . PRO A 1 260 ? -25.721 -6.024 23.215 1.00 86.38 260 PRO A CA 1
ATOM 2136 C C . PRO A 1 260 ? -27.195 -6.437 23.100 1.00 86.38 260 PRO A C 1
ATOM 2138 O O . PRO A 1 260 ? -27.742 -6.959 24.068 1.00 86.38 260 PRO A O 1
ATOM 2141 N N . GLU A 1 261 ? -27.845 -6.220 21.957 1.00 85.56 261 GLU A N 1
ATOM 2142 C CA . GLU A 1 261 ? -29.230 -6.637 21.699 1.00 85.56 261 GLU A CA 1
ATOM 2143 C C . GLU A 1 261 ? -29.312 -8.054 21.118 1.00 85.56 261 GLU A C 1
ATOM 2145 O O . GLU A 1 261 ? -30.389 -8.645 21.058 1.00 85.56 261 GLU A O 1
ATOM 2150 N N . MET A 1 262 ? -28.179 -8.629 20.710 1.00 86.25 262 MET A N 1
ATOM 2151 C CA . MET A 1 262 ? -28.112 -9.963 20.122 1.00 86.25 262 MET A CA 1
ATOM 2152 C C . MET A 1 262 ? -27.751 -11.032 21.164 1.00 86.25 262 MET A C 1
ATOM 2154 O O . MET A 1 262 ? -27.163 -10.766 22.217 1.00 86.25 262 MET A O 1
ATOM 2158 N N . THR A 1 263 ? -28.081 -12.291 20.865 1.00 88.19 263 THR A N 1
ATOM 2159 C CA . THR A 1 263 ? -27.704 -13.434 21.710 1.00 88.19 263 THR A CA 1
ATOM 2160 C C . THR A 1 263 ? -26.213 -13.760 21.600 1.00 88.19 263 THR A C 1
ATOM 2162 O O . THR A 1 263 ? -25.521 -13.322 20.675 1.00 88.19 263 THR A O 1
ATOM 2165 N N . PHE A 1 264 ? -25.690 -14.570 22.524 1.00 87.31 264 PHE A N 1
ATOM 2166 C CA . PHE A 1 264 ? -24.300 -15.047 22.466 1.00 87.31 264 PHE A CA 1
ATOM 2167 C C . PHE A 1 264 ? -23.969 -15.785 21.158 1.00 87.31 264 PHE A C 1
ATOM 2169 O O . PHE A 1 264 ? -22.895 -15.582 20.583 1.00 87.31 264 PHE A O 1
ATOM 2176 N N . SER A 1 265 ? -24.890 -16.620 20.673 1.00 85.19 265 SER A N 1
ATOM 2177 C CA . SER A 1 265 ? -24.750 -17.354 19.409 1.00 85.19 265 SER A CA 1
ATOM 2178 C C . SER A 1 265 ? -24.792 -16.434 18.195 1.00 85.19 265 SER A C 1
ATOM 2180 O O . SER A 1 265 ? -23.942 -16.560 17.311 1.00 85.19 265 SER A O 1
ATOM 2182 N N . ALA A 1 266 ? -25.705 -15.463 18.175 1.00 85.94 266 ALA A N 1
ATOM 2183 C CA . ALA A 1 266 ? -25.819 -14.506 17.081 1.00 85.94 266 ALA A CA 1
ATOM 2184 C C . ALA A 1 266 ? -24.595 -13.562 17.012 1.00 85.94 266 ALA A C 1
ATOM 2186 O O . ALA A 1 266 ? -24.094 -13.271 15.926 1.00 85.94 266 ALA A O 1
ATOM 2187 N N . ASN A 1 267 ? -24.008 -13.218 18.166 1.00 87.81 267 ASN A N 1
ATOM 2188 C CA . ASN A 1 267 ? -22.704 -12.547 18.276 1.00 87.81 267 ASN A CA 1
ATOM 2189 C C . ASN A 1 267 ? -21.491 -13.458 17.983 1.00 87.81 267 ASN A C 1
ATOM 2191 O O . ASN A 1 267 ? -20.338 -13.017 18.054 1.00 87.81 267 ASN A O 1
ATOM 2195 N N . LYS A 1 268 ? -21.714 -14.742 17.664 1.00 87.50 268 LYS A N 1
ATOM 2196 C CA . LYS A 1 268 ? -20.677 -15.752 17.393 1.00 87.50 268 LYS A CA 1
ATOM 2197 C C . LYS A 1 268 ? -19.627 -15.830 18.509 1.00 87.50 268 LYS A C 1
ATOM 2199 O O . LYS A 1 268 ? -18.425 -15.908 18.220 1.00 87.50 268 LYS A O 1
ATOM 2204 N N . LEU A 1 269 ? -20.043 -15.724 19.773 1.00 85.31 269 LEU A N 1
ATOM 2205 C CA . LEU A 1 269 ? -19.161 -15.834 20.940 1.00 85.31 269 LEU A CA 1
ATOM 2206 C C . LEU A 1 269 ? -18.816 -17.304 21.221 1.00 85.31 269 LEU A C 1
ATOM 2208 O O . LEU A 1 269 ? -19.650 -18.189 21.052 1.00 85.31 269 LEU A O 1
ATOM 2212 N N . LYS A 1 270 ? -17.568 -17.569 21.624 1.00 82.75 270 LYS A N 1
ATOM 2213 C CA . LYS A 1 270 ? -17.049 -18.913 21.922 1.00 82.75 270 LYS A CA 1
ATOM 2214 C C . LYS A 1 270 ? -16.357 -18.935 23.287 1.00 82.75 270 LYS A C 1
ATOM 2216 O O . LYS A 1 270 ? -15.980 -17.891 23.808 1.00 82.75 270 LYS A O 1
ATOM 2221 N N . ARG A 1 271 ? -16.137 -20.146 23.813 1.00 79.88 271 ARG A N 1
ATOM 2222 C CA . ARG A 1 271 ? -15.475 -20.445 25.103 1.00 79.88 271 ARG A CA 1
ATOM 2223 C C . ARG A 1 271 ? -14.138 -19.737 25.324 1.00 79.88 271 ARG A C 1
ATOM 2225 O O . ARG A 1 271 ? -13.831 -19.348 26.436 1.00 79.88 271 ARG A O 1
ATOM 2232 N N . GLU A 1 272 ? -13.341 -19.607 24.273 1.00 80.75 272 GLU A N 1
ATOM 2233 C CA . GLU A 1 272 ? -11.957 -19.120 24.358 1.00 80.75 272 GLU A CA 1
ATOM 2234 C C . GLU A 1 272 ? -11.854 -17.589 24.357 1.00 80.75 272 GLU A C 1
ATOM 2236 O O . GLU A 1 272 ? -10.757 -17.038 24.339 1.00 80.75 272 GLU A O 1
ATOM 2241 N N . TYR A 1 273 ? -12.983 -16.884 24.289 1.00 83.62 273 TYR A N 1
ATOM 2242 C CA . TYR A 1 273 ? -12.989 -15.446 24.067 1.00 83.62 273 TYR A CA 1
ATOM 2243 C C . TYR A 1 273 ? -13.039 -14.684 25.383 1.00 83.62 273 TYR A C 1
ATOM 2245 O O . TYR A 1 273 ? -13.893 -14.937 26.229 1.00 83.62 273 TYR A O 1
ATOM 2253 N N . THR A 1 274 ? -12.167 -13.685 25.504 1.00 86.62 274 THR A N 1
ATOM 2254 C CA . THR A 1 274 ? -12.277 -12.660 26.539 1.00 86.62 274 THR A CA 1
ATOM 2255 C C . THR A 1 274 ? -13.075 -11.486 25.986 1.00 86.62 274 THR A C 1
ATOM 2257 O O . THR A 1 274 ? -12.696 -10.860 24.987 1.00 86.62 274 THR A O 1
ATOM 2260 N N . VAL A 1 275 ? -14.201 -11.197 26.629 1.00 90.50 275 VAL A N 1
ATOM 2261 C CA . VAL A 1 275 ? -15.030 -10.030 26.343 1.00 90.50 275 VAL A CA 1
ATOM 2262 C C . VAL A 1 275 ? -14.492 -8.857 27.139 1.00 90.50 275 VAL A C 1
ATOM 2264 O O . VAL A 1 275 ? -14.317 -8.946 28.345 1.00 90.50 275 VAL A O 1
ATOM 2267 N N . VAL A 1 276 ? -14.245 -7.737 26.478 1.00 89.44 276 VAL A N 1
ATOM 2268 C CA . VAL A 1 276 ? -13.853 -6.499 27.143 1.00 89.44 276 VAL A CA 1
ATOM 2269 C C . VAL A 1 276 ? -15.056 -5.570 27.160 1.00 89.44 276 VAL A C 1
ATOM 2271 O O . VAL A 1 276 ? -15.581 -5.207 26.106 1.00 89.44 276 VAL A O 1
ATOM 2274 N N . ALA A 1 277 ? -15.480 -5.186 28.359 1.00 89.25 277 ALA A N 1
ATOM 2275 C CA . ALA A 1 277 ? -16.531 -4.208 28.581 1.00 89.25 277 ALA A CA 1
ATOM 2276 C C . ALA A 1 277 ? -15.883 -2.866 28.932 1.00 89.25 277 ALA A C 1
ATOM 2278 O O . ALA A 1 277 ? -15.280 -2.697 29.995 1.00 89.25 277 ALA A O 1
ATOM 2279 N N . ARG A 1 278 ? -15.987 -1.894 28.022 1.00 86.44 278 ARG A N 1
ATOM 2280 C CA . ARG A 1 278 ? -15.420 -0.558 28.211 1.00 86.44 278 ARG A CA 1
ATOM 2281 C C . ARG A 1 278 ? -16.534 0.453 28.440 1.00 86.44 278 ARG A C 1
ATOM 2283 O O . ARG A 1 278 ? -17.440 0.564 27.619 1.00 86.44 278 ARG A O 1
ATOM 2290 N N . ARG A 1 279 ? -16.419 1.233 29.517 1.00 84.44 279 ARG A N 1
ATOM 2291 C CA . ARG A 1 279 ? -17.285 2.395 29.737 1.00 84.44 279 ARG A CA 1
ATOM 2292 C C . ARG A 1 279 ? -16.950 3.514 28.762 1.00 84.44 279 ARG A C 1
ATOM 2294 O O . ARG A 1 279 ? -15.774 3.820 28.543 1.00 84.44 279 ARG A O 1
ATOM 2301 N N . VAL A 1 280 ? -17.988 4.145 28.242 1.00 78.94 280 VAL A N 1
ATOM 2302 C CA . VAL A 1 280 ? -17.927 5.340 27.410 1.00 78.94 280 VAL A CA 1
ATOM 2303 C C . VAL A 1 280 ? -18.749 6.420 28.103 1.00 78.94 280 VAL A C 1
ATOM 2305 O O . VAL A 1 280 ? -19.868 6.175 28.554 1.00 78.94 280 VAL A O 1
ATOM 2308 N N . PHE A 1 281 ? -18.175 7.614 28.227 1.00 66.31 281 PHE A N 1
ATOM 2309 C CA . PHE A 1 281 ? -18.927 8.780 28.670 1.00 66.31 281 PHE A CA 1
ATOM 2310 C C . PHE A 1 281 ? -19.718 9.289 27.475 1.00 66.31 281 PHE A C 1
ATOM 2312 O O . PHE A 1 281 ? -19.120 9.736 26.493 1.00 66.31 281 PHE A O 1
ATOM 2319 N N . VAL A 1 282 ? -21.044 9.209 27.557 1.00 57.44 282 VAL A N 1
ATOM 2320 C CA . VAL A 1 282 ? -21.926 9.841 26.577 1.00 57.44 282 VAL A CA 1
ATOM 2321 C C . VAL A 1 282 ? -21.707 11.342 26.715 1.00 57.44 282 VAL A C 1
ATOM 2323 O O . VAL A 1 282 ? -22.177 11.973 27.652 1.00 57.44 282 VAL A O 1
ATOM 2326 N N . THR A 1 283 ? -20.898 11.916 25.833 1.00 47.91 283 THR A N 1
ATOM 2327 C CA . THR A 1 283 ? -20.797 13.371 25.735 1.00 47.91 283 THR A CA 1
ATOM 2328 C C . THR A 1 283 ? -21.949 13.796 24.832 1.00 47.91 283 THR A C 1
ATOM 2330 O O . THR A 1 283 ? -22.097 13.215 23.759 1.00 47.91 283 THR A O 1
ATOM 2333 N N . ASP A 1 284 ? -22.757 14.786 25.228 1.00 40.88 284 ASP A N 1
ATOM 2334 C CA . ASP A 1 284 ? -24.026 15.212 24.586 1.00 40.88 284 ASP A CA 1
ATOM 2335 C C . ASP A 1 284 ? -23.991 15.494 23.062 1.00 40.88 284 ASP A C 1
ATOM 2337 O O . ASP A 1 284 ? -25.014 15.805 22.453 1.00 40.88 284 ASP A O 1
ATOM 2341 N N . LYS A 1 285 ? -22.840 15.362 22.399 1.00 37.44 285 LYS A N 1
ATOM 2342 C CA . LYS A 1 285 ? -22.708 15.431 20.940 1.00 37.44 285 LYS A CA 1
ATOM 2343 C C . LYS A 1 285 ? -23.280 14.218 20.194 1.00 37.44 285 LYS A C 1
ATOM 2345 O O . LYS A 1 285 ? -23.510 14.343 18.997 1.00 37.44 285 LYS A O 1
ATOM 2350 N N . GLU A 1 286 ? -23.533 13.091 20.860 1.00 39.66 286 GLU A N 1
ATOM 2351 C CA . GLU A 1 286 ? -24.024 11.860 20.207 1.00 39.66 286 GLU A CA 1
ATOM 2352 C C . GLU A 1 286 ? -25.550 11.660 20.283 1.00 39.66 286 GLU A C 1
ATOM 2354 O O . GLU A 1 286 ? -26.083 10.828 19.561 1.00 39.66 286 GLU A O 1
ATOM 2359 N N . LYS A 1 287 ? -26.295 12.463 21.060 1.00 31.08 287 LYS A N 1
ATOM 2360 C CA . LYS A 1 287 ? -27.774 12.373 21.154 1.00 31.08 287 LYS A CA 1
ATOM 2361 C C . LYS A 1 287 ? -28.524 12.915 19.917 1.00 31.08 287 LYS A C 1
ATOM 2363 O O . LYS A 1 287 ? -29.745 13.041 19.963 1.00 31.08 287 LYS A O 1
ATOM 2368 N N . LYS A 1 288 ? -27.831 13.311 18.841 1.00 28.44 288 LYS A N 1
ATOM 2369 C CA . LYS A 1 288 ? -28.429 14.080 17.730 1.00 28.44 288 LYS A CA 1
ATOM 2370 C C . LYS A 1 288 ? -28.285 13.504 16.320 1.00 28.44 288 LYS A C 1
ATOM 2372 O O . LYS A 1 288 ? -28.638 14.220 15.387 1.00 28.44 288 LYS A O 1
ATOM 2377 N N . ASN A 1 289 ? -27.839 12.259 16.164 1.00 31.09 289 ASN A N 1
ATOM 2378 C CA . ASN A 1 289 ? -27.857 11.570 14.870 1.00 31.09 289 ASN A CA 1
ATOM 2379 C C . ASN A 1 289 ? -28.632 10.262 14.954 1.00 31.09 289 ASN A C 1
ATOM 2381 O O . ASN A 1 289 ? -28.305 9.464 15.857 1.00 31.09 289 ASN A O 1
#

pLDDT: mean 81.79, std 13.53, range [28.44, 98.06]

Solvent-accessible surface area (backbone atoms only — not comparable to full-atom values): 16208 Å² total; per-residue (Å²): 111,66,71,60,52,49,50,49,41,62,67,56,44,48,47,46,51,50,27,51,51,52,50,50,51,52,49,53,55,31,52,77,68,72,64,72,44,74,66,54,55,52,49,51,53,53,49,30,49,64,58,26,61,65,21,62,52,24,64,47,58,65,57,23,66,65,58,46,42,55,53,40,26,54,50,24,32,53,49,23,45,52,47,52,56,50,48,69,68,74,51,56,72,86,59,66,74,38,62,68,53,55,55,51,53,52,48,53,42,49,50,36,16,30,24,51,16,11,36,52,13,36,73,47,15,93,80,64,53,17,68,70,60,26,59,32,48,57,41,31,56,45,44,60,55,52,51,50,52,53,51,57,57,70,67,53,75,82,87,82,72,77,68,44,49,79,81,62,80,76,79,83,75,80,79,74,77,87,73,89,51,69,70,40,50,38,39,36,35,36,51,46,51,91,91,58,86,72,67,48,80,46,77,48,80,45,48,31,79,40,44,42,42,64,50,52,50,54,53,51,53,54,48,30,71,76,34,72,91,72,45,64,68,57,56,79,87,84,53,63,46,27,34,41,42,28,38,50,81,50,99,88,48,79,73,40,78,47,60,48,87,35,26,32,50,80,56,67,63,57,63,90,38,36,36,37,48,42,80,43,83,84,56,86,81,64,83,78,121

Mean predicted aligned error: 12.91 Å

Organism: NCBI:txid2715212

InterPro domains:
  IPR035177 Type VI secretion system TssN [PF17555] (10-280)

Radius of gyration: 31.48 Å; Cα contacts (8 Å, |Δi|>4): 352; chains: 1; bounding box: 71×42×82 Å

Secondary structure (DSSP, 8-state):
-HHHHHHHIIIIIHHHHHHHHHHHHHHHHHHHTT---HHHHHHHHHHHHHHHGGGGGGGGTTTIIIIIHHHHHHHHHHHHHHHHHHHHHHS-HHHHT-HHHHHHHHHHHHHHHHHHHHHHHHHH-TT--HHHHHGGGGGGGHHHHHHHHHHHHHTS----PPPEETT------PPPS---PPPEEEEEEE-SSTT----EEEEEEE-TTSBHHHHHHHHHHHHHHH-TTSPPP-B-SSSBPEEEEEEE--TTSPPEEE-TTSBTTTTT--TTPEEEEEEE---TTSTT-

Nearest PDB structures (foldseek):
  6byh-assembly3_C  TM=5.925E-01  e=1.004E-01  Homo sapiens
  4mem-assembly2_B  TM=4.971E-01  e=5.746E-02  Rattus norvegicus
  2rdh-assembly2_B  TM=3.677E-01  e=4.366E-01  Staphylococcus aureus
  2rdh-assembly1_A  TM=3.457E-01  e=4.366E-01  Staphylococcus aureus

Foldseek 3Di:
DVVVVVVCCVLAPVLLVVLVVLVVVVVVVCVVVVNDDPLLVVLLVVLLCVLQVLLLVLLVAVCCPPPVLVVLLVVLLVVLLVSVVVVVVSDDPVQVVDLVSVLSSQVSSLSNSLNNSSNSNCVNYPVSPSNVSSCSNVSSNVNSVVVVVVVVVVPDDDDDFDWAALPDPQDDPDDDDDPQADKAKEKEWDDQDPPDPDTDIDIDIDGQQDQQSVVVSVSQVVVCVVCVPGHRDQAPVPGGWTKWKWWDQDPPDDTHTARNRDGNVVSVHDRNIYMYIDTDDPDVPPPPD

Sequence (289 aa):
MDTYLNGIIANYLLMPLIAVVMGGIAIVVAKKNHFLTKKMILYFLSGCVILVLPSISGLFVYNFMPYGYILLQLFYFITGGLNLLIMDTVFEDSVKKHYIFEISFITVMTVAGMAFFSVFFNLCNKLHYGIWASTCLLPFLFPSVYRKACRSFWDIPVEVYKLWLYSSEQEYHGQEEPEYQPMFVIDVELTRKPGDTDPFRLTAKVSGNMNFGQWFKCLLDEYNKKTPSNPVQCYNGQEDYGWVFYVKHSYFHARRYIDPEMTFSANKLKREYTVVARRVFVTDKEKKN